Protein AF-A0A7S2IG84-F1 (afdb_monomer_lite)

Secondary structure (DSSP, 8-state):
-------------------------------------------------------------------------------------------------------TTSEEEEEEEEEETTTTEEEEEEEEEETTT-BHHHHHHHHHHH--SHHHHTS-EEEEE-TT--EE-SSBGGGS--TTSEEEEEETT--HHHHHHHHHHHHT-HHHHHHHHTS---

pLDDT: mean 75.03, std 19.72, range [44.47, 98.44]

Radius of gyration: 32.14 Å; chains: 1; bounding box: 74×86×92 Å

Structure (mmCIF, N/CA/C/O backbone):
data_AF-A0A7S2IG84-F1
#
_entry.id   AF-A0A7S2IG84-F1
#
loop_
_atom_site.group_PDB
_atom_site.id
_atom_site.type_symbol
_atom_site.label_atom_id
_atom_site.label_alt_id
_atom_site.label_comp_id
_atom_site.label_asym_id
_atom_site.label_entity_id
_atom_site.label_seq_id
_atom_site.pdbx_PDB_ins_code
_atom_site.Cartn_x
_atom_site.Cartn_y
_atom_site.Cartn_z
_atom_site.occupancy
_atom_site.B_iso_or_equiv
_atom_site.auth_seq_id
_atom_site.auth_comp_id
_atom_site.auth_asym_id
_atom_site.auth_atom_id
_atom_site.pdbx_PDB_model_num
ATOM 1 N N . MET A 1 1 ? 1.162 -12.430 -55.036 1.00 51.41 1 MET A N 1
ATOM 2 C CA . MET A 1 1 ? 2.252 -11.622 -55.638 1.00 51.41 1 MET A CA 1
ATOM 3 C C . MET A 1 1 ? 1.570 -10.509 -56.420 1.00 51.41 1 MET A C 1
ATOM 5 O O . MET A 1 1 ? 0.760 -10.910 -57.248 1.00 51.41 1 MET A O 1
ATOM 9 N N . PRO A 1 2 ? 1.750 -9.188 -56.189 1.00 49.06 2 PRO A N 1
ATOM 10 C CA . PRO A 1 2 ? 2.756 -8.394 -55.447 1.00 49.06 2 PRO A CA 1
ATOM 11 C C . PRO A 1 2 ? 2.086 -7.685 -54.222 1.00 49.06 2 PRO A C 1
ATOM 13 O O . PRO A 1 2 ? 0.968 -8.041 -53.890 1.00 49.06 2 PRO A O 1
ATOM 16 N N . SER A 1 3 ? 2.614 -6.746 -53.428 1.00 49.09 3 SER A N 1
ATOM 17 C CA . SER A 1 3 ? 3.674 -5.757 -53.603 1.00 49.09 3 SER A CA 1
ATOM 18 C C . SER A 1 3 ? 4.158 -5.272 -52.221 1.00 49.09 3 SER A C 1
ATOM 20 O O . SER A 1 3 ? 3.373 -4.783 -51.409 1.00 49.09 3 SER A O 1
ATOM 22 N N . LEU A 1 4 ? 5.458 -5.422 -51.955 1.00 56.03 4 LEU A N 1
ATOM 23 C CA . LEU A 1 4 ? 6.154 -4.923 -50.765 1.00 56.03 4 LEU A CA 1
ATOM 24 C C . LEU A 1 4 ? 6.357 -3.405 -50.886 1.00 56.03 4 LEU A C 1
ATOM 26 O O . LEU A 1 4 ? 7.115 -2.949 -51.741 1.00 56.03 4 LEU A O 1
ATOM 30 N N . ARG A 1 5 ? 5.740 -2.608 -50.005 1.00 60.91 5 ARG A N 1
ATOM 31 C CA . ARG A 1 5 ? 6.069 -1.180 -49.860 1.00 60.91 5 ARG A CA 1
ATOM 32 C C . ARG A 1 5 ? 7.126 -0.988 -48.772 1.00 60.91 5 ARG A C 1
ATOM 34 O O . ARG A 1 5 ? 6.817 -0.952 -47.587 1.00 60.91 5 ARG A O 1
ATOM 41 N N . LYS A 1 6 ? 8.378 -0.818 -49.206 1.00 60.88 6 LYS A N 1
ATOM 42 C CA . LYS A 1 6 ? 9.469 -0.237 -48.411 1.00 60.88 6 LYS A CA 1
ATOM 43 C C . LYS A 1 6 ? 9.174 1.248 -48.174 1.00 60.88 6 LYS A C 1
ATOM 45 O O . LYS A 1 6 ? 9.075 2.001 -49.140 1.00 60.88 6 LYS A O 1
ATOM 50 N N . LYS A 1 7 ? 9.084 1.685 -46.916 1.00 64.69 7 LYS A N 1
ATOM 51 C CA . LYS A 1 7 ? 9.246 3.100 -46.552 1.00 64.69 7 LYS A CA 1
ATOM 52 C C . LYS A 1 7 ? 10.653 3.300 -45.998 1.00 64.69 7 LYS A C 1
ATOM 54 O O . LYS A 1 7 ? 11.044 2.669 -45.024 1.00 64.69 7 LYS A O 1
ATOM 59 N N . LYS A 1 8 ? 11.399 4.152 -46.695 1.00 61.12 8 LYS A N 1
ATOM 60 C CA . LYS A 1 8 ? 12.743 4.637 -46.396 1.00 61.12 8 LYS A CA 1
ATOM 61 C C . LYS A 1 8 ? 12.601 6.147 -46.203 1.00 61.12 8 LYS A C 1
ATOM 63 O O . LYS A 1 8 ? 12.194 6.827 -47.138 1.00 61.12 8 LYS A O 1
ATOM 68 N N . SER A 1 9 ? 12.912 6.655 -45.021 1.00 61.22 9 SER A N 1
ATOM 69 C CA . SER A 1 9 ? 13.117 8.085 -44.749 1.00 61.22 9 SER A CA 1
ATOM 70 C C . SER A 1 9 ? 14.020 8.144 -43.520 1.00 61.22 9 SER A C 1
ATOM 72 O O . SER A 1 9 ? 13.618 7.681 -42.461 1.00 61.22 9 SER A O 1
ATOM 74 N N . LYS A 1 10 ? 15.328 8.303 -43.712 1.00 62.69 10 LYS A N 1
ATOM 75 C CA . LYS A 1 10 ? 16.065 9.541 -44.019 1.00 62.69 10 LYS A CA 1
ATOM 76 C C . LYS A 1 10 ? 16.400 10.267 -42.712 1.00 62.69 10 LYS A C 1
ATOM 78 O O . LYS A 1 10 ? 15.537 10.836 -42.063 1.00 62.69 10 LYS A O 1
ATOM 83 N N . SER A 1 11 ? 17.670 10.100 -42.372 1.00 61.19 11 SER A N 1
ATOM 84 C CA . SER A 1 11 ? 18.495 10.837 -41.429 1.00 61.19 11 SER A CA 1
ATOM 85 C C . SER A 1 11 ? 18.537 12.324 -41.758 1.00 61.19 11 SER A C 1
ATOM 87 O O . SER A 1 11 ? 18.692 12.653 -42.935 1.00 61.19 11 SER A O 1
ATOM 89 N N . ASP A 1 12 ? 18.540 13.155 -40.721 1.00 61.38 12 ASP A N 1
ATOM 90 C CA . ASP A 1 12 ? 19.242 14.431 -40.726 1.00 61.38 12 ASP A CA 1
ATOM 91 C C . ASP A 1 12 ? 20.046 14.540 -39.422 1.00 61.38 12 ASP A C 1
ATOM 93 O O . ASP A 1 12 ? 19.571 14.201 -38.334 1.00 61.38 12 ASP A O 1
ATOM 97 N N . ASP A 1 13 ? 21.307 14.885 -39.643 1.00 61.09 13 ASP A N 1
ATOM 98 C CA . ASP A 1 13 ? 22.423 15.097 -38.730 1.00 61.09 13 ASP A CA 1
ATOM 99 C C . ASP A 1 13 ? 22.409 16.560 -38.226 1.00 61.09 13 ASP A C 1
ATOM 101 O O . ASP A 1 13 ? 21.508 17.317 -38.590 1.00 61.09 13 ASP A O 1
ATOM 105 N N . ASP A 1 14 ? 23.442 16.954 -37.468 1.00 51.19 14 ASP A N 1
ATOM 106 C CA . ASP A 1 14 ? 23.767 18.324 -37.006 1.00 51.19 14 ASP A CA 1
ATOM 107 C C . ASP A 1 14 ? 22.947 18.877 -35.805 1.00 51.19 14 ASP A C 1
ATOM 109 O O . ASP A 1 14 ? 21.732 18.763 -35.736 1.00 51.19 14 ASP A O 1
ATOM 113 N N . SER A 1 15 ? 23.484 19.593 -34.808 1.00 57.31 15 SER A N 1
ATOM 114 C CA . SER A 1 15 ? 24.832 20.103 -34.516 1.00 57.31 15 SER A CA 1
ATOM 115 C C . SER A 1 15 ? 24.837 20.817 -33.135 1.00 57.31 15 SER A C 1
ATOM 117 O O . SER A 1 15 ? 23.884 21.488 -32.757 1.00 57.31 15 SER A O 1
ATOM 119 N N . VAL A 1 16 ? 25.924 20.617 -32.375 1.00 53.38 16 VAL A N 1
ATOM 120 C CA . VAL A 1 16 ? 26.717 21.555 -31.534 1.00 53.38 16 VAL A CA 1
ATOM 121 C C . VAL A 1 16 ? 26.061 22.776 -30.826 1.00 53.38 16 VAL A C 1
ATOM 123 O O . VAL A 1 16 ? 25.604 23.697 -31.489 1.00 53.38 16 VAL A O 1
ATOM 126 N N . ALA A 1 17 ? 26.205 22.866 -29.485 1.00 53.56 17 ALA A N 1
ATOM 127 C CA . ALA A 1 17 ? 26.585 24.069 -28.684 1.00 53.56 17 ALA A CA 1
ATOM 128 C C . ALA A 1 17 ? 26.451 23.765 -27.165 1.00 53.56 17 ALA A C 1
ATOM 130 O O . ALA A 1 17 ? 25.364 23.504 -26.667 1.00 53.56 17 ALA A O 1
ATOM 131 N N . SER A 1 18 ? 27.528 23.552 -26.403 1.00 48.47 18 SER A N 1
ATOM 132 C CA . SER A 1 18 ? 28.316 24.546 -25.645 1.00 48.47 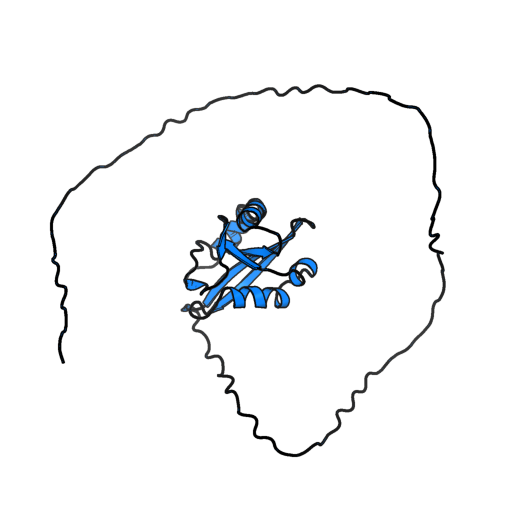18 SER A CA 1
ATOM 133 C C . SER A 1 18 ? 27.541 25.476 -24.683 1.00 48.47 18 SER A C 1
ATOM 135 O O . SER A 1 18 ? 26.863 26.405 -25.108 1.00 48.47 18 SER A O 1
ATOM 137 N N . SER A 1 19 ? 27.839 25.306 -23.384 1.00 48.28 19 SER A N 1
ATOM 138 C CA . SER A 1 19 ? 27.944 26.329 -22.318 1.00 48.28 19 SER A CA 1
ATOM 139 C C . SER A 1 19 ? 26.718 27.165 -21.907 1.00 48.28 19 SER A C 1
ATOM 141 O O . SER A 1 19 ? 26.284 28.056 -22.623 1.00 48.28 19 SER A O 1
ATOM 143 N N . SER A 1 20 ? 26.318 27.059 -20.633 1.00 50.47 20 SER A N 1
ATOM 144 C CA . SER A 1 20 ? 26.453 28.186 -19.687 1.00 50.47 20 SER A CA 1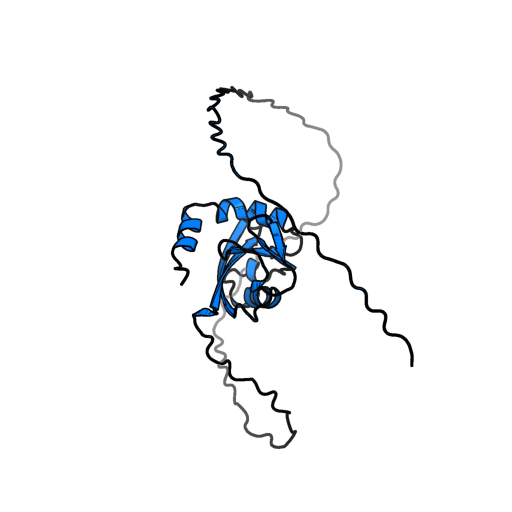
ATOM 145 C C . SER A 1 20 ? 26.055 27.808 -18.256 1.00 50.47 20 SER A C 1
ATOM 147 O O . SER A 1 20 ? 25.024 27.204 -17.976 1.00 50.47 20 SER A O 1
ATOM 149 N N . SER A 1 21 ? 26.938 28.183 -17.338 1.00 52.06 21 SER A N 1
ATOM 150 C CA . SER A 1 21 ? 26.788 28.154 -15.894 1.00 52.06 21 SER A CA 1
ATOM 151 C C . SER A 1 21 ? 25.815 29.246 -15.438 1.00 52.06 21 SER A C 1
ATOM 153 O O . SER A 1 21 ? 26.048 30.435 -15.633 1.00 52.06 21 SER A O 1
ATOM 155 N N . GLY A 1 22 ? 24.724 28.846 -14.787 1.00 44.47 22 GLY A N 1
ATOM 156 C CA . GLY A 1 22 ? 23.740 29.758 -14.204 1.00 44.47 22 GLY A CA 1
ATOM 157 C C . GLY A 1 22 ? 23.733 29.695 -12.679 1.00 44.47 22 GLY A C 1
ATOM 158 O O . GLY A 1 22 ? 22.902 29.011 -12.087 1.00 44.47 22 GLY A O 1
ATOM 159 N N . MET A 1 23 ? 24.637 30.429 -12.024 1.00 53.09 23 MET A N 1
ATOM 160 C CA . MET A 1 23 ? 24.571 30.704 -10.583 1.00 53.09 23 MET A CA 1
ATOM 161 C C . MET A 1 23 ? 23.348 31.578 -10.271 1.00 53.09 23 MET A C 1
ATOM 163 O O . MET A 1 23 ? 23.425 32.804 -10.325 1.00 53.09 23 MET A O 1
ATOM 167 N N . SER A 1 24 ? 22.231 30.973 -9.872 1.00 55.03 24 SER A N 1
ATOM 168 C CA . SER A 1 24 ? 21.084 31.719 -9.341 1.00 55.03 24 SER A CA 1
ATOM 169 C C . SER A 1 24 ? 21.121 31.749 -7.814 1.00 55.03 24 SER A C 1
ATOM 171 O O . SER A 1 24 ? 20.600 30.878 -7.122 1.00 55.03 24 SER A O 1
ATOM 173 N N . ARG A 1 25 ? 21.758 32.796 -7.275 1.00 55.69 25 ARG A N 1
ATOM 174 C CA . ARG A 1 25 ? 21.659 33.200 -5.865 1.00 55.69 25 ARG A CA 1
ATOM 175 C C . ARG A 1 25 ? 20.249 33.738 -5.586 1.00 55.69 25 ARG A C 1
ATOM 177 O O . ARG A 1 25 ? 20.014 34.940 -5.699 1.00 55.69 25 ARG A O 1
ATOM 184 N N . SER A 1 26 ? 19.321 32.874 -5.178 1.00 55.25 26 SER A N 1
ATOM 185 C CA . SER A 1 26 ? 18.021 33.322 -4.663 1.00 55.25 26 SER A CA 1
ATOM 186 C C . SER A 1 26 ? 18.157 33.859 -3.239 1.00 55.25 26 SER A C 1
ATOM 188 O O . SER A 1 26 ? 18.473 33.150 -2.283 1.00 55.25 26 SER A O 1
ATOM 190 N N . LYS A 1 27 ? 17.947 35.171 -3.124 1.00 63.88 27 LYS A N 1
ATOM 191 C CA . LYS A 1 27 ? 17.984 35.953 -1.890 1.00 63.88 27 LYS A CA 1
ATOM 192 C C . LYS A 1 27 ? 16.891 35.481 -0.924 1.00 63.88 27 LYS A C 1
ATOM 194 O O . LYS A 1 27 ? 15.708 35.494 -1.250 1.00 63.88 27 LYS A O 1
ATOM 199 N N . ARG A 1 28 ? 17.301 35.154 0.307 1.00 53.28 28 ARG A N 1
ATOM 200 C CA . ARG A 1 28 ? 16.444 35.061 1.500 1.00 53.28 28 ARG A CA 1
ATOM 201 C C . ARG A 1 28 ? 15.553 36.306 1.608 1.00 53.28 28 ARG A C 1
ATOM 203 O O . ARG A 1 28 ? 16.040 37.370 1.983 1.00 53.28 28 ARG A O 1
ATOM 210 N N . MET A 1 29 ? 14.249 36.160 1.387 1.00 59.00 29 MET A N 1
ATOM 211 C CA . MET A 1 29 ? 13.263 37.097 1.923 1.00 59.00 29 MET A CA 1
ATOM 212 C C . MET A 1 29 ? 12.799 36.604 3.293 1.00 59.00 29 MET A C 1
ATOM 214 O O . MET A 1 29 ? 11.978 35.699 3.411 1.00 59.00 29 MET A O 1
ATOM 218 N N . LYS A 1 30 ? 13.334 37.227 4.346 1.00 58.31 30 LYS A N 1
ATOM 219 C CA . LYS A 1 30 ? 12.743 37.196 5.685 1.00 58.31 30 LYS A CA 1
ATOM 220 C C . LYS A 1 30 ? 11.482 38.062 5.647 1.00 58.31 30 LYS A C 1
ATOM 222 O O . LYS A 1 30 ? 11.585 39.282 5.731 1.00 58.31 30 LYS A O 1
ATOM 227 N N . LYS A 1 31 ? 10.302 37.458 5.509 1.00 60.78 31 LYS A N 1
ATOM 228 C CA . LYS A 1 31 ? 9.034 38.143 5.791 1.00 60.78 31 LY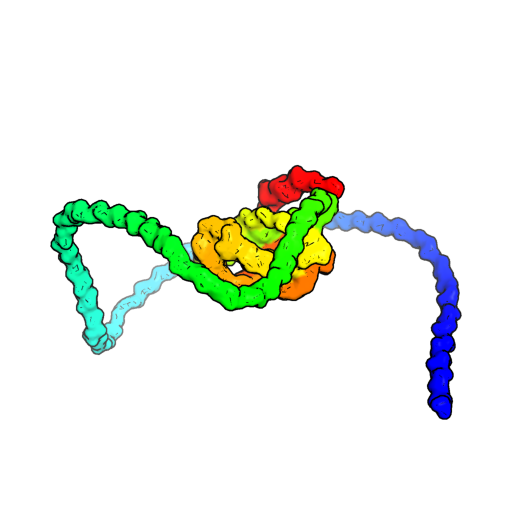S A CA 1
ATOM 229 C C . LYS A 1 31 ? 8.530 37.692 7.153 1.00 60.78 31 LYS A C 1
ATOM 231 O O . LYS A 1 31 ? 8.012 36.596 7.325 1.00 60.78 31 LYS A O 1
ATOM 236 N N . SER A 1 32 ? 8.739 38.567 8.128 1.00 56.12 32 SER A N 1
ATOM 237 C CA . SER A 1 32 ? 8.045 38.569 9.403 1.00 56.12 32 SER A CA 1
ATOM 238 C C . SER A 1 32 ? 6.551 38.782 9.168 1.00 56.12 32 SER A C 1
ATOM 240 O O . SER A 1 32 ? 6.153 39.831 8.668 1.00 56.12 32 SER A O 1
ATOM 242 N N . LEU A 1 33 ? 5.724 37.835 9.591 1.00 57.22 33 LEU A N 1
ATOM 243 C CA . LEU A 1 33 ? 4.307 38.070 9.847 1.00 57.22 33 LEU A CA 1
ATOM 244 C C . LEU A 1 33 ? 4.000 37.556 11.251 1.00 57.22 33 LEU A C 1
ATOM 246 O O . LEU A 1 33 ? 3.497 36.458 11.466 1.00 57.22 33 LEU A O 1
ATOM 250 N N . LYS A 1 34 ? 4.350 38.404 12.225 1.00 54.12 34 LYS A N 1
ATOM 251 C CA . LYS A 1 34 ? 3.701 38.453 13.537 1.00 54.12 34 LYS A CA 1
ATOM 252 C C . LYS A 1 34 ? 2.238 38.834 13.294 1.00 54.12 34 LYS A C 1
ATOM 254 O O . LYS A 1 34 ? 1.884 40.007 13.292 1.00 54.12 34 LYS A O 1
ATOM 259 N N . GLY A 1 35 ? 1.411 37.832 13.019 1.00 50.66 35 GLY A N 1
ATOM 260 C CA . GLY A 1 35 ? -0.034 37.957 12.891 1.00 50.66 35 GLY A CA 1
ATOM 261 C C . GLY A 1 35 ? -0.707 37.518 14.180 1.00 50.66 35 GLY A C 1
ATOM 262 O O . GLY A 1 35 ? -0.974 36.338 14.378 1.00 50.66 35 GLY A O 1
ATOM 263 N N . PHE A 1 36 ? -0.970 38.484 15.055 1.00 54.56 36 PHE A N 1
ATOM 264 C CA . PHE A 1 36 ? -1.915 38.374 16.160 1.00 54.56 36 PHE A CA 1
ATOM 265 C C . PHE A 1 36 ? -3.280 37.876 15.644 1.00 54.56 36 PHE A C 1
ATOM 267 O O . PHE A 1 36 ? -4.004 38.639 15.009 1.00 54.56 36 PHE A O 1
ATOM 274 N N . ILE A 1 37 ? -3.690 36.647 15.972 1.00 57.75 37 ILE A N 1
ATOM 275 C CA . ILE A 1 37 ? -5.110 36.256 15.934 1.00 57.75 37 ILE A CA 1
ATOM 276 C C . ILE A 1 37 ? -5.588 36.090 17.372 1.00 57.75 37 ILE A C 1
ATOM 278 O O . ILE A 1 37 ? -5.651 35.013 17.953 1.00 57.75 37 ILE A O 1
ATOM 282 N N . LYS A 1 38 ? -5.928 37.244 17.941 1.00 56.00 38 LYS A N 1
ATOM 283 C CA . LYS A 1 38 ? -6.763 37.398 19.124 1.00 56.00 38 LYS A CA 1
ATOM 284 C C . LYS A 1 38 ? -8.210 37.183 18.676 1.00 56.00 38 LYS A C 1
ATOM 286 O O . LYS A 1 38 ? -8.837 38.124 18.195 1.00 56.00 38 LYS A O 1
ATOM 291 N N . ARG A 1 39 ? -8.754 35.968 18.803 1.00 53.06 39 ARG A N 1
ATOM 292 C CA . ARG A 1 39 ? -10.211 35.766 18.731 1.00 53.06 39 ARG A CA 1
ATOM 293 C C . ARG A 1 39 ? -10.777 35.524 20.118 1.00 53.06 39 ARG A C 1
ATOM 295 O O . ARG A 1 39 ? -10.337 34.660 20.867 1.00 53.06 39 ARG A O 1
ATOM 302 N N . LYS A 1 40 ? -11.694 36.431 20.440 1.00 59.28 40 LYS A N 1
ATOM 303 C CA . LYS A 1 40 ? -12.352 36.632 21.717 1.00 59.28 40 LYS A CA 1
ATOM 304 C C . LYS A 1 40 ? -13.276 35.467 22.055 1.00 59.28 40 LYS A C 1
ATOM 306 O O . LYS A 1 40 ? -13.933 34.881 21.204 1.00 59.28 40 LYS A O 1
ATOM 311 N N . SER A 1 41 ? -13.318 35.238 23.351 1.00 50.66 41 SER A N 1
ATOM 312 C CA . SER A 1 41 ? -14.273 34.479 24.132 1.00 50.66 41 SER A CA 1
ATOM 313 C C . SER A 1 41 ? -15.744 34.868 23.906 1.00 50.66 41 SER A C 1
ATOM 315 O O . SER A 1 41 ? -16.065 36.020 23.627 1.00 50.66 41 SER A O 1
ATOM 317 N N . LYS A 1 42 ? -16.606 33.880 24.192 1.00 52.03 42 LYS A N 1
ATOM 318 C CA . LYS A 1 42 ? -17.977 33.972 24.729 1.00 52.03 42 LYS A CA 1
ATOM 319 C C . LYS A 1 42 ? -19.038 34.689 23.879 1.00 52.03 42 LYS A C 1
ATOM 321 O O . LYS A 1 42 ? -19.184 35.904 23.936 1.00 52.03 42 LYS A O 1
ATOM 326 N N . LYS A 1 43 ? -19.949 33.893 23.308 1.00 55.69 43 LYS A N 1
ATOM 327 C CA . LYS A 1 43 ? -21.371 34.258 23.272 1.00 55.69 43 LYS A CA 1
ATOM 328 C C . LYS A 1 43 ? -22.216 33.075 23.742 1.00 55.69 43 LYS A C 1
ATOM 330 O O . LYS A 1 43 ? -22.390 32.092 23.038 1.00 55.69 43 LYS A O 1
ATOM 335 N N . LYS A 1 44 ? -22.653 33.198 24.995 1.00 53.94 44 LYS A N 1
ATOM 336 C CA . LYS A 1 44 ? -23.734 32.448 25.631 1.00 53.94 44 LYS A CA 1
ATOM 337 C C . LYS A 1 44 ? -25.026 32.912 24.948 1.00 53.94 44 LYS A C 1
ATOM 339 O O . LYS A 1 44 ? -25.263 34.118 24.905 1.00 53.94 44 LYS A O 1
ATOM 344 N N . SER A 1 45 ? -25.822 32.004 24.406 1.00 53.59 45 SER A N 1
ATOM 345 C CA . SER A 1 45 ? -27.215 32.291 24.061 1.00 53.59 45 SER A CA 1
ATOM 346 C C . SER A 1 45 ? -28.073 31.178 24.633 1.00 53.59 45 SER A C 1
ATOM 348 O O . SER A 1 45 ? -28.164 30.093 24.066 1.00 53.59 45 SER A O 1
ATOM 350 N N . ASP A 1 46 ? -28.637 31.477 25.799 1.00 56.81 46 ASP A N 1
ATOM 351 C CA . ASP A 1 46 ? -29.858 30.873 26.308 1.00 56.81 46 ASP A CA 1
ATOM 352 C C . ASP A 1 46 ? -30.949 30.977 25.239 1.00 56.81 46 ASP A C 1
ATOM 354 O O . ASP A 1 46 ? -31.373 32.079 24.893 1.00 56.81 46 ASP A O 1
ATOM 358 N N . VAL A 1 47 ? -31.390 29.832 24.714 1.00 52.69 47 VAL A N 1
ATOM 359 C CA . VAL A 1 47 ? -32.676 29.699 24.022 1.00 52.69 47 VAL A CA 1
ATOM 360 C C . VAL A 1 47 ? -33.302 28.365 24.432 1.00 52.69 47 VAL A C 1
ATOM 362 O O . VAL A 1 47 ? -32.959 27.294 23.939 1.00 52.69 47 VAL A O 1
ATOM 365 N N . ARG A 1 48 ? -34.239 28.462 25.367 1.00 56.91 48 ARG A N 1
ATOM 366 C CA . ARG A 1 48 ? -35.397 27.585 25.598 1.00 56.91 48 ARG A CA 1
ATOM 367 C C . ARG A 1 48 ? -36.568 28.536 25.918 1.00 56.91 48 ARG A C 1
ATOM 369 O O . ARG A 1 48 ? -36.270 29.638 26.385 1.00 56.91 48 ARG A O 1
ATOM 376 N N . PRO A 1 49 ? -37.858 28.162 25.781 1.00 62.12 49 PRO A N 1
ATOM 377 C CA . PRO A 1 49 ? -38.437 26.878 25.348 1.00 62.12 49 PRO A CA 1
ATOM 378 C C . PRO A 1 49 ? -39.623 27.017 24.349 1.00 62.12 49 PRO A C 1
ATOM 380 O O . PRO A 1 49 ? -40.180 28.096 24.177 1.00 62.12 49 PRO A O 1
ATOM 383 N N . SER A 1 50 ? -40.076 25.913 23.741 1.00 50.75 50 SER A N 1
ATOM 384 C CA . SER A 1 50 ? -41.517 25.577 23.619 1.00 50.75 50 SER A CA 1
ATOM 385 C C . SER A 1 50 ? -41.746 24.202 22.966 1.00 50.75 50 SER A C 1
ATOM 387 O O . SER A 1 50 ? -41.428 23.969 21.809 1.00 50.75 50 SER A O 1
ATOM 389 N N . VAL A 1 51 ? -42.246 23.292 23.806 1.00 52.72 51 VAL A N 1
ATOM 390 C CA . VAL A 1 51 ? -43.239 22.221 23.586 1.00 52.72 51 VAL A CA 1
ATOM 391 C C . VAL A 1 51 ? -43.773 21.959 22.163 1.00 52.72 51 VAL A C 1
ATOM 393 O O . VAL A 1 51 ? -44.385 22.839 21.573 1.00 52.72 51 VAL A O 1
ATOM 396 N N . ALA A 1 52 ? -43.697 20.700 21.699 1.00 47.94 52 ALA A N 1
ATOM 397 C CA . ALA A 1 52 ? -44.862 19.799 21.592 1.00 47.94 52 ALA A CA 1
ATOM 398 C C . ALA A 1 52 ? -44.516 18.416 20.973 1.00 47.94 52 ALA A C 1
ATOM 400 O O . ALA A 1 52 ? -43.881 18.334 19.926 1.00 47.94 52 ALA A O 1
ATOM 401 N N . SER A 1 53 ? -45.061 17.365 21.608 1.00 53.59 53 SER A N 1
ATOM 402 C CA . SER A 1 53 ? -45.509 16.057 21.061 1.00 53.59 53 SER A CA 1
ATOM 403 C C . SER A 1 53 ? -44.507 14.973 20.593 1.00 53.59 53 SER A C 1
ATOM 405 O O . SER A 1 53 ? -44.120 14.901 19.433 1.00 53.59 53 SER A O 1
ATOM 407 N N . VAL A 1 54 ? -44.170 14.094 21.551 1.00 56.91 54 VAL A N 1
ATOM 408 C CA . VAL A 1 54 ? -44.310 12.604 21.608 1.00 56.91 54 VAL A CA 1
ATOM 409 C C . VAL A 1 54 ? -44.923 11.918 20.360 1.00 56.91 54 VAL A C 1
ATOM 411 O O . VAL A 1 54 ? -45.951 12.390 19.874 1.00 56.91 54 VAL A O 1
ATOM 414 N N . PRO A 1 55 ? -44.301 10.841 19.823 1.00 58.69 55 PRO A N 1
ATOM 415 C CA . PRO A 1 55 ? -44.602 9.435 20.198 1.00 58.69 55 PRO A CA 1
ATOM 416 C C . PRO A 1 55 ? -43.319 8.662 20.590 1.00 58.69 55 PRO A C 1
ATOM 418 O O . PRO A 1 55 ? -42.302 8.777 19.917 1.00 58.69 55 PRO A O 1
ATOM 421 N N . GLU A 1 56 ? -43.179 8.083 21.786 1.00 54.69 56 GLU A N 1
ATOM 422 C CA . GLU A 1 56 ? -43.715 6.799 22.296 1.00 54.69 56 GLU A CA 1
ATOM 423 C C . GLU A 1 56 ? -43.414 5.565 21.416 1.00 54.69 56 GLU A C 1
ATOM 425 O O . GLU A 1 56 ? -43.898 5.456 20.294 1.00 54.69 56 GLU A O 1
ATOM 430 N N . GLY A 1 57 ? -42.629 4.630 21.977 1.00 45.47 57 GLY A N 1
ATOM 431 C CA . GLY A 1 57 ? -42.232 3.334 21.400 1.00 45.47 57 GLY A CA 1
ATOM 432 C C . GLY A 1 57 ? -40.766 3.335 20.941 1.00 45.47 57 GLY A C 1
ATOM 433 O O . GLY A 1 57 ? -40.403 4.056 20.028 1.00 45.47 57 GLY A O 1
ATOM 434 N N . THR A 1 58 ? -39.819 2.571 21.484 1.00 50.06 58 THR A N 1
ATOM 435 C CA . THR A 1 58 ? -39.911 1.275 22.162 1.00 50.06 58 THR A CA 1
ATOM 436 C C . THR A 1 58 ? -38.623 1.125 22.975 1.00 50.06 58 THR A C 1
ATOM 438 O O . THR A 1 58 ? -37.531 1.149 22.410 1.00 50.06 58 THR A O 1
ATOM 441 N N . SER A 1 59 ? -38.740 1.042 24.298 1.00 46.88 59 SER A N 1
ATOM 442 C CA . SER A 1 59 ? -37.616 0.767 25.192 1.00 46.88 59 SER A CA 1
ATOM 443 C C . SER A 1 59 ? -37.435 -0.746 25.233 1.00 46.88 59 SER A C 1
ATOM 445 O O . SER A 1 59 ? -38.296 -1.445 25.759 1.00 46.88 59 SER A O 1
ATOM 447 N N . LEU A 1 60 ? -36.370 -1.261 24.620 1.00 55.19 60 LEU A N 1
ATOM 448 C CA . LEU A 1 60 ? -35.939 -2.636 24.854 1.00 55.19 60 LEU A CA 1
ATOM 449 C C . LEU A 1 60 ? -35.092 -2.628 26.124 1.00 55.19 60 LEU A C 1
ATOM 451 O O . LEU A 1 60 ? -33.916 -2.272 26.103 1.00 55.19 60 LEU A O 1
ATOM 455 N N . GLU A 1 61 ? -35.742 -2.971 27.231 1.00 61.97 61 GLU A N 1
ATOM 456 C CA . GLU A 1 61 ? -35.079 -3.461 28.431 1.00 61.97 61 GLU A CA 1
ATOM 457 C C . GLU A 1 61 ? -34.342 -4.747 28.046 1.00 61.97 61 GLU A C 1
ATOM 459 O O . GLU A 1 61 ? -34.954 -5.736 27.640 1.00 61.97 61 GLU A O 1
ATOM 464 N N . ILE A 1 62 ? -33.012 -4.705 28.080 1.00 58.97 62 ILE A N 1
ATOM 465 C CA . ILE A 1 62 ? -32.197 -5.912 28.003 1.00 58.97 62 ILE A CA 1
ATOM 466 C C . ILE A 1 62 ? -31.935 -6.307 29.448 1.00 58.97 62 ILE A C 1
ATOM 468 O O . ILE A 1 62 ? -31.119 -5.695 30.131 1.00 58.97 62 ILE A O 1
ATOM 472 N N . ASP A 1 63 ? -32.715 -7.293 29.883 1.00 59.19 63 ASP A N 1
ATOM 473 C CA . ASP A 1 63 ? -32.579 -8.051 31.119 1.00 59.19 63 ASP A CA 1
ATOM 474 C C . ASP A 1 63 ? -31.116 -8.453 31.375 1.00 59.19 63 ASP A C 1
ATOM 476 O O . ASP A 1 63 ? -30.531 -9.275 30.661 1.00 59.19 63 ASP A O 1
ATOM 480 N N . ASP A 1 64 ? -30.560 -7.910 32.456 1.00 61.16 64 ASP A N 1
ATOM 481 C CA . ASP A 1 64 ? -29.422 -8.465 33.179 1.00 61.16 64 ASP A CA 1
ATOM 482 C C . ASP A 1 64 ? -29.828 -9.832 33.751 1.00 61.16 64 ASP A C 1
ATOM 484 O O . ASP A 1 64 ? -30.436 -9.942 34.818 1.00 61.16 64 ASP A O 1
ATOM 488 N N . LYS A 1 65 ? -29.507 -10.903 33.018 1.00 64.88 65 LYS A N 1
ATOM 489 C CA . LYS A 1 65 ? -29.644 -12.276 33.507 1.00 64.88 65 LYS A CA 1
ATOM 490 C C . LYS A 1 65 ? -28.286 -12.831 33.911 1.00 64.88 65 LYS A C 1
ATOM 492 O O . LYS A 1 65 ? -27.642 -13.578 33.177 1.00 64.88 65 LYS A O 1
ATOM 497 N N . GLU A 1 66 ? -27.904 -12.503 35.139 1.00 65.81 66 GLU A N 1
ATOM 498 C CA . GLU A 1 66 ? -26.989 -13.305 35.946 1.00 65.81 66 GLU A CA 1
ATOM 499 C C . GLU A 1 66 ? -27.508 -14.750 36.056 1.00 65.81 66 GLU A C 1
ATOM 501 O O . GLU A 1 66 ? -28.621 -14.990 36.536 1.00 65.81 66 GLU A O 1
ATOM 506 N N . LYS A 1 67 ? -26.680 -15.703 35.610 1.00 52.94 67 LYS A N 1
ATOM 507 C CA . LYS A 1 67 ? -26.435 -17.052 36.164 1.00 52.94 67 LYS A CA 1
ATOM 508 C C . LYS A 1 67 ? -25.867 -17.944 35.060 1.00 52.94 67 LYS A C 1
ATOM 510 O O . LYS A 1 67 ? -26.564 -18.222 34.088 1.00 52.94 67 LYS A O 1
ATOM 515 N N . LYS A 1 68 ? -24.697 -18.541 35.289 1.00 53.72 68 LYS A N 1
ATOM 516 C CA . LYS A 1 68 ? -24.586 -19.860 35.939 1.00 53.72 68 LYS A CA 1
ATOM 517 C C . LYS A 1 68 ? -23.165 -20.395 35.739 1.00 53.72 68 LYS A C 1
ATOM 519 O O . LYS A 1 68 ? -22.766 -20.682 34.616 1.00 53.72 68 LYS A O 1
ATOM 524 N N . ASP A 1 69 ? -22.446 -20.570 36.840 1.00 62.91 69 ASP A N 1
ATOM 525 C CA . ASP A 1 69 ? -21.290 -21.455 36.906 1.00 62.91 69 ASP A CA 1
ATOM 526 C C . ASP A 1 69 ? -21.714 -22.887 36.531 1.00 62.91 69 ASP A C 1
ATOM 528 O O . ASP A 1 69 ? -22.683 -23.430 37.071 1.00 62.91 69 ASP A O 1
ATOM 532 N N . GLY A 1 70 ? -20.995 -23.486 35.586 1.00 48.38 70 GLY A N 1
ATOM 533 C CA . GLY A 1 70 ? -21.073 -24.895 35.198 1.00 48.38 70 GLY A CA 1
ATOM 534 C C . GLY A 1 70 ? -19.810 -25.205 34.399 1.00 48.38 70 GLY A C 1
ATOM 535 O O . GLY A 1 70 ? -19.654 -24.696 33.297 1.00 48.38 70 GLY A O 1
ATOM 536 N N . ALA A 1 71 ? -18.772 -25.726 35.050 1.00 51.25 71 ALA A N 1
ATOM 537 C CA . ALA A 1 71 ? -18.534 -27.160 35.233 1.00 51.25 71 ALA A CA 1
ATOM 538 C C . ALA A 1 71 ? -18.224 -27.854 33.897 1.00 51.25 71 ALA A C 1
ATOM 540 O O . ALA A 1 71 ? -19.119 -28.089 33.093 1.00 51.25 71 ALA A O 1
ATOM 541 N N . ASP A 1 72 ? -16.925 -28.111 33.721 1.00 58.78 72 ASP A N 1
ATOM 542 C CA . ASP A 1 72 ? -16.312 -29.289 33.104 1.00 58.78 72 ASP A CA 1
ATOM 543 C C . ASP A 1 72 ? -17.010 -29.892 31.877 1.00 58.78 72 ASP A C 1
ATOM 545 O O . ASP A 1 72 ? -17.961 -30.658 32.010 1.00 58.78 72 ASP A O 1
ATOM 549 N N . ASP A 1 73 ? -16.437 -29.673 30.690 1.00 48.97 73 ASP A N 1
ATOM 550 C CA . ASP A 1 73 ? -16.493 -30.704 29.652 1.00 48.97 73 ASP A CA 1
ATOM 551 C C . ASP A 1 73 ? -15.205 -30.714 28.820 1.00 48.97 73 ASP A C 1
ATOM 553 O O . ASP A 1 73 ? -14.945 -29.861 27.966 1.00 48.97 73 ASP A O 1
ATOM 557 N N . ALA A 1 74 ? -14.352 -31.679 29.152 1.00 58.50 74 ALA A N 1
ATOM 558 C CA . ALA A 1 74 ? -13.165 -32.041 28.406 1.00 58.50 74 ALA A CA 1
ATOM 559 C C . ALA A 1 74 ? -13.601 -32.829 27.167 1.00 58.50 74 ALA A C 1
ATOM 561 O O . ALA A 1 74 ? -13.896 -34.018 27.251 1.00 58.50 74 ALA A O 1
ATOM 562 N N . THR A 1 75 ? -13.619 -32.181 26.005 1.00 58.44 75 THR A N 1
ATOM 563 C CA . THR A 1 75 ? -13.770 -32.888 24.730 1.00 58.44 75 THR A CA 1
ATOM 564 C C . THR A 1 75 ? -12.391 -33.192 24.150 1.00 58.44 75 THR A C 1
ATOM 566 O O . THR A 1 75 ? -11.753 -32.373 23.489 1.00 58.44 75 THR A O 1
ATOM 569 N N . GLU A 1 76 ? -11.914 -34.403 24.446 1.00 56.50 76 GLU A N 1
ATOM 570 C CA . GLU A 1 76 ? -10.873 -35.092 23.684 1.00 56.50 76 GLU A CA 1
ATOM 571 C C . GLU A 1 76 ? -11.324 -35.229 22.223 1.00 56.50 76 GLU A C 1
ATOM 573 O O . GLU A 1 76 ? -12.232 -35.994 21.904 1.00 56.50 76 GLU A O 1
ATOM 578 N N . TYR A 1 77 ? -10.663 -34.520 21.310 1.00 53.59 77 TYR A N 1
ATOM 579 C CA . TYR A 1 77 ? -10.760 -34.812 19.881 1.00 53.59 77 TYR A CA 1
ATOM 580 C C . TYR A 1 77 ? -9.775 -35.929 19.528 1.00 53.59 77 TYR A C 1
ATOM 582 O O . TYR A 1 77 ? -8.679 -35.693 19.020 1.00 53.59 77 TYR A O 1
ATOM 590 N N . GLY A 1 78 ? -10.183 -37.166 19.810 1.00 56.75 78 GLY A N 1
ATOM 591 C CA . GLY A 1 78 ? -9.611 -38.359 19.197 1.00 56.75 78 GLY A CA 1
ATOM 592 C C . GLY A 1 78 ? -10.077 -38.458 17.746 1.00 56.75 78 GLY A C 1
ATOM 593 O O . GLY A 1 78 ? -11.130 -39.020 17.467 1.00 56.75 78 GLY A O 1
ATOM 594 N N . VAL A 1 79 ? -9.313 -37.882 16.817 1.00 58.41 79 VAL A N 1
ATOM 595 C CA . VAL A 1 79 ? -9.534 -38.093 15.381 1.00 58.41 79 VAL A CA 1
ATOM 596 C C . VAL A 1 79 ? -8.844 -39.396 14.986 1.00 58.41 79 VAL A C 1
ATOM 598 O O . VAL A 1 79 ? -7.637 -39.433 14.743 1.00 58.41 79 VAL A O 1
ATOM 601 N N . GLU A 1 80 ? -9.621 -40.475 14.944 1.00 57.91 80 GLU A N 1
ATOM 602 C CA . GLU A 1 80 ? -9.243 -41.713 14.270 1.00 57.91 80 GLU A CA 1
ATOM 603 C C . GLU A 1 80 ? -9.153 -41.439 12.762 1.00 57.91 80 GLU A C 1
ATOM 605 O O . GLU A 1 80 ? -10.146 -41.153 12.094 1.00 57.91 80 GLU A O 1
ATOM 610 N N . ILE A 1 81 ? -7.934 -41.471 12.218 1.00 57.09 81 ILE A N 1
ATOM 611 C CA . ILE A 1 81 ? -7.709 -41.397 10.773 1.00 57.09 81 ILE A CA 1
ATOM 612 C C . ILE A 1 81 ? -7.875 -42.808 10.222 1.00 57.09 81 ILE A C 1
ATOM 614 O O . ILE A 1 81 ? -6.956 -43.632 10.271 1.00 57.09 81 ILE A O 1
ATOM 618 N N . ASP A 1 82 ? -9.073 -43.063 9.702 1.00 56.19 82 ASP A N 1
ATOM 619 C CA . ASP A 1 82 ? -9.400 -44.274 8.972 1.00 56.19 82 ASP A CA 1
ATOM 620 C C . ASP A 1 82 ? -8.463 -44.453 7.774 1.00 56.19 82 ASP A C 1
ATOM 622 O O . ASP A 1 82 ? -8.374 -43.649 6.840 1.00 56.19 82 ASP A O 1
ATOM 626 N N . LYS A 1 83 ? -7.745 -45.571 7.826 1.00 61.56 83 LYS A N 1
ATOM 627 C CA . LYS A 1 83 ? -7.022 -46.145 6.704 1.00 61.56 83 LYS A CA 1
ATOM 628 C C . LYS A 1 83 ? -8.027 -46.690 5.695 1.00 61.56 83 LYS A C 1
ATOM 630 O O . LYS A 1 83 ? -8.905 -47.465 6.051 1.00 61.56 83 LYS A O 1
ATOM 635 N N . SER A 1 84 ? -7.685 -46.482 4.423 1.00 55.94 84 SER A N 1
ATOM 636 C CA . SER A 1 84 ? -8.027 -47.344 3.284 1.00 55.94 84 SER A CA 1
ATOM 637 C C . SER A 1 84 ? -9.243 -46.921 2.455 1.00 55.94 84 SER A C 1
ATOM 639 O O . SER A 1 84 ? -10.344 -47.431 2.627 1.00 55.94 84 SER A O 1
ATOM 641 N N . VAL A 1 85 ? -8.983 -46.131 1.406 1.00 55.66 85 VAL A N 1
ATOM 642 C CA . VAL A 1 85 ? -9.666 -46.321 0.119 1.00 55.66 85 VAL A CA 1
ATOM 643 C C . VAL A 1 85 ? -8.621 -46.334 -0.993 1.00 55.66 85 VAL A C 1
ATOM 645 O O . VAL A 1 85 ? -7.824 -45.413 -1.154 1.00 55.66 85 VAL A O 1
ATOM 648 N N . LYS A 1 86 ? -8.600 -47.459 -1.706 1.00 55.38 86 LYS A N 1
ATOM 649 C CA . LYS A 1 86 ? -7.794 -47.741 -2.891 1.00 55.38 86 LYS A CA 1
ATOM 650 C C . LYS A 1 86 ? -8.427 -47.122 -4.144 1.00 55.38 86 LYS A C 1
ATOM 652 O O . LYS A 1 86 ? -9.647 -47.047 -4.233 1.00 55.38 86 LYS A O 1
ATOM 657 N N . ALA A 1 87 ? -7.552 -46.927 -5.132 1.00 52.38 87 ALA A N 1
ATOM 658 C CA . ALA A 1 87 ? -7.766 -47.015 -6.580 1.00 52.38 87 ALA A CA 1
ATOM 659 C C . ALA A 1 87 ? -8.014 -45.711 -7.367 1.00 52.38 87 ALA A C 1
ATOM 661 O O . ALA A 1 87 ? -9.102 -45.148 -7.389 1.00 52.38 87 ALA A O 1
ATOM 662 N N . ASP A 1 88 ? -6.942 -45.346 -8.078 1.00 51.25 88 ASP A N 1
ATOM 663 C CA . ASP A 1 88 ? -6.890 -44.971 -9.493 1.00 51.25 88 ASP A CA 1
ATOM 664 C C . ASP A 1 88 ? -7.813 -43.868 -10.019 1.00 51.25 88 ASP A C 1
ATOM 666 O O . ASP A 1 88 ? -8.914 -44.082 -10.524 1.00 51.25 88 ASP A O 1
ATOM 670 N N . SER A 1 89 ? -7.246 -42.666 -10.076 1.00 59.91 89 SER A N 1
ATOM 671 C CA . SER A 1 89 ? -7.468 -41.744 -11.188 1.00 59.91 89 SER A CA 1
ATOM 672 C C . SER A 1 89 ? -6.137 -41.051 -11.501 1.00 59.91 89 SER A C 1
ATOM 674 O O . SER A 1 89 ? -5.470 -40.605 -10.565 1.00 59.91 89 SER A O 1
ATOM 676 N N . PRO A 1 90 ? -5.706 -40.967 -12.775 1.00 58.69 90 PRO A N 1
ATOM 677 C CA . PRO A 1 90 ? -4.440 -40.349 -13.142 1.00 58.69 90 PRO A CA 1
ATOM 678 C C . PRO A 1 90 ? -4.570 -38.834 -12.975 1.00 58.69 90 PRO A C 1
ATOM 680 O O . PRO A 1 90 ? -4.977 -38.109 -13.885 1.00 58.69 90 PRO A O 1
ATOM 683 N N . VAL A 1 91 ? -4.255 -38.352 -11.776 1.00 56.56 91 VAL A N 1
ATOM 684 C CA . VAL A 1 91 ? -4.054 -36.931 -11.516 1.00 56.56 91 VAL A CA 1
ATOM 685 C C . VAL A 1 91 ? -2.839 -36.529 -12.338 1.00 56.56 91 VAL A C 1
ATOM 687 O O . VAL A 1 91 ? -1.724 -36.976 -12.079 1.00 56.56 91 VAL A O 1
ATOM 690 N N . LYS A 1 92 ? -3.074 -35.728 -13.380 1.00 55.66 92 LYS A N 1
ATOM 691 C CA . LYS A 1 92 ? -2.028 -34.984 -14.079 1.00 55.66 92 LYS A CA 1
ATOM 692 C C . LYS A 1 92 ? -1.215 -34.273 -13.003 1.00 55.66 92 LYS A C 1
ATOM 694 O O . LYS A 1 92 ? -1.716 -33.332 -12.392 1.00 55.66 92 LYS A O 1
ATOM 699 N N . GLU A 1 93 ? -0.002 -34.758 -12.761 1.00 52.12 93 GLU A N 1
ATOM 700 C CA . GLU A 1 93 ? 1.000 -34.079 -11.955 1.00 52.12 93 GLU A CA 1
ATOM 701 C C . GLU A 1 93 ? 1.212 -32.701 -12.580 1.00 52.12 93 GLU A C 1
ATOM 703 O O . GLU A 1 93 ? 1.945 -32.532 -13.556 1.00 52.12 93 GLU A O 1
ATOM 708 N N . VAL A 1 94 ? 0.504 -31.700 -12.057 1.00 56.75 94 VAL A N 1
ATOM 709 C CA . VAL A 1 94 ? 0.920 -30.314 -12.199 1.00 56.75 94 VAL A CA 1
ATOM 710 C C . VAL A 1 94 ? 2.254 -30.287 -11.494 1.00 56.75 94 VAL A C 1
ATOM 712 O O . VAL A 1 94 ? 2.313 -30.350 -10.270 1.00 56.75 94 VAL A O 1
ATOM 715 N N . SER A 1 95 ? 3.319 -30.316 -12.289 1.00 48.19 95 SER A N 1
ATOM 716 C CA . SER A 1 95 ? 4.682 -30.172 -11.826 1.00 48.19 95 SER A CA 1
ATOM 717 C C . SER A 1 95 ? 4.750 -28.852 -11.070 1.00 48.19 95 SER A C 1
ATOM 719 O O . SER A 1 95 ? 4.898 -27.782 -11.660 1.00 48.19 95 SER A O 1
ATOM 721 N N . THR A 1 96 ? 4.578 -28.930 -9.753 1.00 47.44 96 THR A N 1
ATOM 722 C CA . THR A 1 96 ? 4.933 -27.901 -8.791 1.00 47.44 96 THR A CA 1
ATOM 723 C C . THR A 1 96 ? 6.437 -27.774 -8.927 1.00 47.44 96 THR A C 1
ATOM 725 O O . THR A 1 96 ? 7.209 -28.488 -8.290 1.00 47.44 96 THR A O 1
ATOM 728 N N . GLY A 1 97 ? 6.849 -26.959 -9.899 1.00 51.25 97 GLY A N 1
ATOM 729 C CA . GLY A 1 97 ? 8.239 -26.664 -10.168 1.00 51.25 97 GLY A CA 1
ATOM 730 C C . GLY A 1 97 ? 8.847 -26.210 -8.858 1.00 51.25 97 GLY A C 1
ATOM 731 O O . GLY A 1 97 ? 8.446 -25.179 -8.319 1.00 51.25 97 GLY A O 1
ATOM 732 N N . SER A 1 98 ? 9.748 -27.035 -8.328 1.00 57.88 98 SER A N 1
ATOM 733 C CA . SER A 1 98 ? 10.527 -26.722 -7.140 1.00 57.88 98 SER A CA 1
ATOM 734 C C . SER A 1 98 ? 11.036 -25.288 -7.293 1.00 57.88 98 SER A C 1
ATOM 736 O O . SER A 1 98 ? 11.716 -25.023 -8.290 1.00 57.88 98 SER A O 1
ATOM 738 N N . PRO A 1 99 ? 10.692 -24.355 -6.385 1.00 68.19 99 PRO A N 1
ATOM 739 C CA . PRO A 1 99 ? 11.163 -22.985 -6.484 1.00 68.19 99 PRO A CA 1
ATOM 740 C C . PRO A 1 99 ? 12.686 -23.035 -6.427 1.00 68.19 99 PRO A C 1
ATOM 742 O O . PRO A 1 99 ? 13.278 -23.375 -5.403 1.00 68.19 99 PRO A O 1
ATOM 745 N N . SER A 1 100 ? 13.328 -22.787 -7.567 1.00 63.59 100 SER A N 1
ATOM 746 C CA . SER A 1 100 ? 14.773 -22.635 -7.627 1.00 63.59 100 SER A CA 1
ATOM 747 C C . SER A 1 100 ? 15.153 -21.521 -6.652 1.00 63.59 100 SER A C 1
ATOM 749 O O . SER A 1 100 ? 14.484 -20.484 -6.675 1.00 63.59 100 SER A O 1
ATOM 751 N N . PRO A 1 101 ? 16.179 -21.708 -5.805 1.00 69.50 101 PRO A N 1
ATOM 752 C CA . PRO A 1 101 ? 16.598 -20.686 -4.860 1.00 69.50 101 PRO A CA 1
ATOM 753 C C . PRO A 1 101 ? 16.903 -19.403 -5.633 1.00 69.50 101 PRO A C 1
ATOM 755 O O . PRO A 1 101 ? 17.825 -19.359 -6.449 1.00 69.50 101 PRO A O 1
ATOM 758 N N . VAL A 1 102 ? 16.068 -18.386 -5.422 1.00 65.19 102 VAL A N 1
ATOM 759 C CA . VAL A 1 102 ? 16.242 -17.058 -6.009 1.00 65.19 102 VAL A CA 1
ATOM 760 C C . VAL A 1 102 ? 17.592 -16.529 -5.559 1.00 65.19 102 VAL A C 1
ATOM 762 O O . VAL A 1 102 ? 17.925 -16.559 -4.371 1.00 65.19 102 VAL A O 1
ATOM 765 N N . SER A 1 103 ? 18.397 -16.087 -6.522 1.00 73.50 103 SER A N 1
ATOM 766 C CA . SER A 1 103 ? 19.664 -15.458 -6.190 1.00 73.50 103 SER A CA 1
ATOM 767 C C . SER A 1 103 ? 19.364 -14.193 -5.372 1.00 73.50 103 SER A C 1
ATOM 769 O O . SER A 1 103 ? 18.459 -13.439 -5.734 1.00 73.50 103 SER A O 1
ATOM 771 N N . PRO A 1 104 ? 20.089 -13.923 -4.274 1.00 73.88 104 PRO A N 1
ATOM 772 C CA . PRO A 1 104 ? 19.814 -12.766 -3.419 1.00 73.88 104 PRO A CA 1
ATOM 773 C C . PRO A 1 104 ? 19.996 -11.421 -4.143 1.00 73.88 104 PRO A C 1
ATOM 775 O O . PRO A 1 104 ? 19.616 -10.390 -3.603 1.00 73.88 104 PRO A O 1
ATOM 778 N N . ALA A 1 105 ? 20.573 -11.428 -5.350 1.00 78.19 105 ALA A N 1
ATOM 779 C CA . ALA A 1 105 ? 20.717 -10.256 -6.206 1.00 78.19 105 ALA A CA 1
ATOM 780 C C . ALA A 1 105 ? 19.410 -9.852 -6.917 1.00 78.19 105 ALA A C 1
ATOM 782 O O . ALA A 1 105 ? 19.295 -8.714 -7.353 1.00 78.19 105 ALA A O 1
ATOM 783 N N . ASP A 1 106 ? 18.432 -10.758 -7.021 1.00 82.75 106 ASP A N 1
ATOM 784 C CA . ASP A 1 106 ? 17.156 -10.513 -7.711 1.00 82.75 106 ASP A CA 1
ATOM 785 C C . ASP A 1 106 ? 15.973 -10.322 -6.734 1.00 82.75 106 ASP A C 1
ATOM 787 O O . ASP A 1 106 ? 14.825 -10.171 -7.159 1.00 82.75 106 ASP A O 1
ATOM 791 N N . ALA A 1 107 ? 16.233 -10.335 -5.420 1.00 88.19 107 ALA A N 1
ATOM 792 C CA . ALA A 1 107 ? 15.203 -10.170 -4.401 1.00 88.19 107 ALA A CA 1
ATOM 793 C C . ALA A 1 107 ? 14.854 -8.688 -4.204 1.00 88.19 107 ALA A C 1
ATOM 795 O O . ALA A 1 107 ? 15.671 -7.878 -3.761 1.00 88.19 107 ALA A O 1
ATOM 796 N N . LEU A 1 108 ? 13.607 -8.342 -4.495 1.00 88.38 108 LEU A N 1
ATOM 797 C CA . LEU A 1 108 ? 13.029 -7.043 -4.227 1.00 88.38 108 LEU A CA 1
ATOM 798 C C . LEU A 1 108 ? 12.535 -6.975 -2.782 1.00 88.38 108 LEU A C 1
ATOM 800 O O . LEU A 1 108 ? 11.619 -7.699 -2.397 1.00 88.38 108 LEU A O 1
ATOM 804 N N . ARG A 1 109 ? 13.096 -6.050 -2.003 1.00 91.31 109 ARG A N 1
ATOM 805 C CA . ARG A 1 109 ? 12.599 -5.712 -0.666 1.00 91.31 109 ARG A CA 1
ATOM 806 C C . ARG A 1 109 ? 11.620 -4.558 -0.752 1.00 91.31 109 ARG A C 1
ATOM 808 O O . ARG A 1 109 ? 11.971 -3.483 -1.233 1.00 91.31 109 ARG A O 1
ATOM 815 N N . LEU A 1 110 ? 10.415 -4.787 -0.254 1.00 92.62 110 LEU A N 1
ATOM 816 C CA . LEU A 1 110 ? 9.325 -3.830 -0.261 1.00 92.62 110 LEU A CA 1
ATOM 817 C C . LEU A 1 110 ? 8.871 -3.552 1.171 1.00 92.62 110 LEU A C 1
ATOM 819 O O . LEU A 1 110 ? 8.669 -4.477 1.954 1.00 92.62 110 LEU A O 1
ATOM 823 N N . VAL A 1 111 ? 8.654 -2.285 1.500 1.00 94.94 111 VAL A N 1
ATOM 824 C CA . VAL A 1 111 ? 7.917 -1.884 2.695 1.00 94.94 111 VAL A CA 1
ATOM 825 C C . VAL A 1 111 ? 6.524 -1.433 2.276 1.00 94.94 111 VAL A C 1
ATOM 827 O O . VAL A 1 111 ? 6.367 -0.449 1.555 1.00 94.94 111 VAL A O 1
ATOM 830 N N . LEU A 1 112 ? 5.505 -2.132 2.754 1.00 96.88 112 LEU A N 1
ATOM 831 C CA . LEU A 1 112 ? 4.108 -1.839 2.482 1.00 96.88 112 LEU A CA 1
ATOM 832 C C . LEU A 1 112 ? 3.451 -1.183 3.699 1.00 96.88 112 LEU A C 1
ATOM 834 O O . LEU A 1 112 ? 3.418 -1.760 4.782 1.00 96.88 112 LEU A O 1
ATOM 838 N N . LEU A 1 113 ? 2.892 0.010 3.513 1.00 97.56 113 LEU A N 1
ATOM 839 C CA . LEU 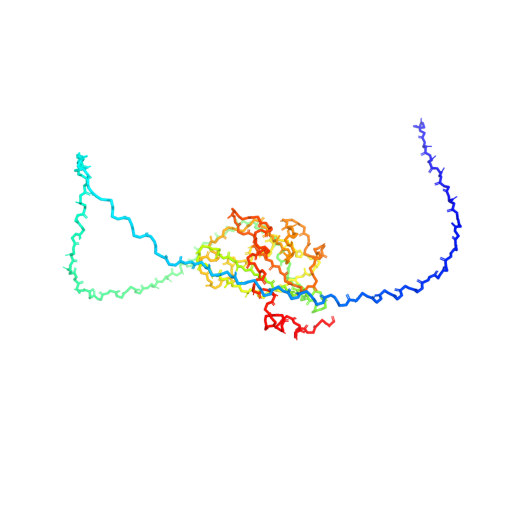A 1 113 ? 2.093 0.705 4.517 1.00 97.56 113 LEU A CA 1
ATOM 840 C C . LEU A 1 113 ? 0.605 0.390 4.332 1.00 97.56 113 LEU A C 1
ATOM 842 O O . LEU A 1 113 ? 0.005 0.738 3.311 1.00 97.56 113 LEU A O 1
ATOM 846 N N . LEU A 1 114 ? 0.001 -0.200 5.360 1.00 98.44 114 LEU A N 1
ATOM 847 C CA . LEU A 1 114 ? -1.438 -0.404 5.487 1.00 98.44 114 LEU A CA 1
ATOM 848 C C . LEU A 1 114 ? -2.040 0.701 6.359 1.00 98.44 114 LEU A C 1
ATOM 850 O O . LEU A 1 114 ? -1.458 1.081 7.375 1.00 98.44 114 LEU A O 1
ATOM 854 N N . LEU A 1 115 ? -3.206 1.220 5.972 1.00 97.31 115 LEU A N 1
ATOM 855 C CA . LEU A 1 115 ? -3.869 2.330 6.659 1.00 97.31 115 LEU A CA 1
ATOM 856 C C . LEU A 1 115 ? -5.351 2.040 6.880 1.00 97.31 115 LEU A C 1
ATOM 858 O O . LEU A 1 115 ? -6.063 1.628 5.962 1.00 97.31 115 LEU A O 1
ATOM 862 N N . ASP A 1 116 ? -5.839 2.379 8.070 1.00 96.31 116 ASP A N 1
ATOM 863 C CA . ASP A 1 116 ? -7.259 2.569 8.325 1.00 96.31 116 ASP A CA 1
ATOM 864 C C . ASP A 1 116 ? -7.542 4.002 8.809 1.00 96.31 116 ASP A C 1
ATOM 866 O O . ASP A 1 116 ? -7.242 4.342 9.958 1.00 96.31 116 ASP A O 1
ATOM 870 N N . PRO A 1 117 ? -8.152 4.864 7.972 1.00 92.12 117 PRO A N 1
ATOM 871 C CA . PRO A 1 117 ? -8.455 6.238 8.366 1.00 92.12 117 PRO A CA 1
ATOM 872 C C . PRO A 1 117 ? -9.484 6.331 9.499 1.00 92.12 117 PRO A C 1
ATOM 874 O O . PRO A 1 117 ? -9.491 7.332 10.218 1.00 92.12 117 PRO A O 1
ATOM 877 N N . TYR A 1 118 ? -10.349 5.324 9.665 1.00 92.88 118 TYR A N 1
ATOM 878 C CA . TYR A 1 118 ? -11.430 5.359 10.649 1.00 92.88 118 TYR A CA 1
ATOM 879 C C . TYR A 1 118 ? -10.914 5.055 12.055 1.00 92.88 118 TYR A C 1
ATOM 881 O O . TYR A 1 118 ? -11.112 5.862 12.965 1.00 92.88 118 TYR A O 1
ATOM 889 N N . SER A 1 119 ? -10.190 3.947 12.228 1.00 93.62 119 SER A N 1
ATOM 890 C CA . SER A 1 119 ? -9.558 3.596 13.508 1.00 93.62 119 SER A CA 1
ATOM 891 C C . SER A 1 119 ? -8.254 4.354 13.780 1.00 93.62 119 SER A C 1
ATOM 893 O O . SER A 1 119 ? -7.750 4.320 14.903 1.00 93.62 119 SER A O 1
ATOM 895 N N . ARG A 1 120 ? -7.710 5.058 12.774 1.00 93.62 120 ARG A N 1
ATOM 896 C CA . ARG A 1 120 ? -6.386 5.710 12.801 1.00 93.62 120 ARG A CA 1
ATOM 897 C C . ARG A 1 120 ? -5.246 4.730 13.084 1.00 93.62 120 ARG A C 1
ATOM 899 O O . ARG A 1 120 ? -4.225 5.117 13.655 1.00 93.62 120 ARG A O 1
ATOM 906 N N . ARG A 1 121 ? -5.426 3.470 12.697 1.00 96.00 121 ARG A N 1
ATOM 907 C CA . ARG A 1 121 ? -4.401 2.432 12.789 1.00 96.00 121 ARG A CA 1
ATOM 908 C C . ARG A 1 121 ? -3.619 2.351 11.489 1.00 96.00 121 ARG A C 1
ATOM 910 O O . ARG A 1 121 ? -4.134 2.643 10.407 1.00 96.00 121 ARG A O 1
ATOM 917 N N . PHE A 1 122 ? -2.359 1.969 11.619 1.00 97.12 122 PHE A N 1
ATOM 918 C CA . PHE A 1 122 ? -1.494 1.685 10.491 1.00 97.12 122 PHE A CA 1
ATOM 919 C C . PHE A 1 122 ? -0.537 0.556 10.849 1.00 97.12 122 PHE A C 1
ATOM 921 O O . PHE A 1 122 ? -0.213 0.360 12.021 1.00 97.12 122 PHE A O 1
ATOM 928 N N . GLU A 1 123 ? -0.071 -0.148 9.830 1.00 97.56 123 GLU A N 1
ATOM 929 C CA . GLU A 1 123 ? 0.901 -1.229 9.955 1.00 97.56 123 GLU A CA 1
ATOM 930 C C . GLU A 1 123 ? 1.904 -1.133 8.804 1.00 97.56 123 GLU A C 1
ATOM 932 O O . GLU A 1 123 ? 1.541 -0.764 7.686 1.00 97.56 123 GLU A O 1
ATOM 937 N N . LEU A 1 124 ? 3.176 -1.415 9.090 1.00 96.69 124 LEU A N 1
ATOM 938 C CA . LEU A 1 124 ? 4.242 -1.497 8.094 1.00 96.69 124 LEU A CA 1
ATOM 939 C C . LEU A 1 124 ? 4.643 -2.962 7.947 1.00 96.69 124 LEU A C 1
ATOM 941 O O . LEU A 1 124 ? 5.116 -3.568 8.906 1.00 96.69 124 LEU A O 1
ATOM 945 N N . LEU A 1 125 ? 4.485 -3.504 6.747 1.00 96.62 125 LEU A N 1
ATOM 946 C CA . LEU A 1 125 ? 4.897 -4.857 6.403 1.00 96.62 125 LEU A CA 1
ATOM 947 C C . LEU A 1 125 ? 6.178 -4.800 5.586 1.00 96.62 125 LEU A C 1
ATOM 949 O O . LEU A 1 125 ? 6.276 -4.026 4.637 1.00 96.62 125 LEU A O 1
ATOM 953 N N . GLN A 1 126 ? 7.154 -5.627 5.937 1.00 94.88 126 GLN A N 1
ATOM 954 C CA . GLN A 1 126 ? 8.345 -5.825 5.123 1.00 94.88 126 GLN A CA 1
ATOM 955 C C . GLN A 1 126 ? 8.185 -7.132 4.353 1.00 94.88 126 GLN A C 1
ATOM 957 O O . GLN A 1 126 ? 8.101 -8.201 4.952 1.00 94.88 126 GLN A O 1
ATOM 962 N N . LEU A 1 127 ? 8.126 -7.032 3.031 1.00 95.06 127 LEU A N 1
ATOM 963 C CA . LEU A 1 127 ? 7.906 -8.149 2.124 1.00 95.06 127 LEU A CA 1
ATOM 964 C C . LEU A 1 127 ? 9.124 -8.317 1.210 1.00 95.06 127 LEU A C 1
ATOM 966 O O . LEU A 1 127 ? 9.799 -7.344 0.867 1.00 95.06 127 LEU A O 1
ATOM 970 N N . GLU A 1 128 ? 9.402 -9.555 0.813 1.00 94.12 128 GLU A N 1
ATOM 971 C CA . GLU A 1 128 ? 10.458 -9.883 -0.145 1.00 94.12 128 GLU A CA 1
ATOM 972 C C . GLU A 1 128 ? 9.852 -10.633 -1.332 1.00 94.12 128 GLU A C 1
ATOM 974 O O . GLU A 1 128 ? 9.107 -11.597 -1.159 1.00 94.12 128 GLU A O 1
ATOM 979 N N . PHE A 1 129 ? 10.171 -10.180 -2.540 1.00 93.88 129 PHE A N 1
ATOM 980 C CA . PHE A 1 129 ? 9.618 -10.692 -3.789 1.00 93.88 129 PHE A CA 1
ATOM 981 C C . PHE A 1 129 ? 10.716 -10.929 -4.829 1.00 93.88 129 PHE A C 1
ATOM 983 O O . PHE A 1 129 ? 11.797 -10.360 -4.738 1.00 93.88 129 PHE A O 1
ATOM 990 N N . ASP A 1 130 ? 10.447 -11.740 -5.852 1.00 92.62 130 ASP A N 1
ATOM 991 C CA . ASP A 1 130 ? 11.317 -11.833 -7.033 1.00 92.62 130 ASP A CA 1
ATOM 992 C C . ASP A 1 130 ? 11.024 -10.651 -7.968 1.00 92.62 130 ASP A C 1
ATOM 994 O O . ASP A 1 130 ? 9.923 -10.556 -8.521 1.00 92.62 130 ASP A O 1
ATOM 998 N N . ALA A 1 131 ? 12.003 -9.763 -8.164 1.00 86.94 131 ALA A N 1
ATOM 999 C CA . ALA A 1 131 ? 11.835 -8.536 -8.940 1.00 86.94 131 ALA A CA 1
ATOM 1000 C C . ALA A 1 131 ? 11.308 -8.784 -10.364 1.00 86.94 131 ALA A C 1
ATOM 1002 O O . ALA A 1 131 ? 10.576 -7.958 -10.897 1.00 86.94 131 ALA A O 1
ATOM 1003 N N . LYS A 1 132 ? 11.651 -9.920 -10.985 1.00 90.88 132 LYS A N 1
ATOM 1004 C CA . LYS A 1 132 ? 11.308 -10.215 -12.390 1.00 90.88 132 LYS A CA 1
ATOM 1005 C C . LYS A 1 132 ? 9.913 -10.805 -12.562 1.00 90.88 132 LYS A C 1
ATOM 1007 O O . LYS A 1 132 ? 9.432 -10.912 -13.687 1.00 90.88 132 LYS A O 1
ATOM 1012 N N . ARG A 1 133 ? 9.304 -11.273 -11.473 1.00 94.25 133 ARG A N 1
ATOM 1013 C CA . ARG A 1 133 ? 8.084 -12.090 -11.519 1.00 94.25 133 ARG A CA 1
ATOM 1014 C C . ARG A 1 133 ? 6.949 -11.528 -10.688 1.00 94.25 133 ARG A C 1
ATOM 1016 O O . ARG A 1 133 ? 5.807 -11.902 -10.933 1.00 94.25 133 ARG A O 1
ATOM 1023 N N . ALA A 1 134 ? 7.260 -10.689 -9.709 1.00 95.81 134 ALA A N 1
ATOM 1024 C CA . ALA A 1 134 ? 6.278 -10.204 -8.766 1.00 95.81 134 ALA A CA 1
ATOM 1025 C C . ALA A 1 134 ? 5.387 -9.130 -9.382 1.00 95.81 134 ALA A C 1
ATOM 1027 O O . ALA A 1 134 ? 5.864 -8.135 -9.934 1.00 95.81 134 ALA A O 1
ATOM 1028 N N . HIS A 1 135 ? 4.088 -9.343 -9.247 1.00 96.94 135 HIS A N 1
ATOM 1029 C CA . HIS A 1 135 ? 3.044 -8.432 -9.678 1.00 96.94 135 HIS A CA 1
ATOM 1030 C C . HIS A 1 135 ? 2.451 -7.683 -8.489 1.00 96.94 135 HIS A C 1
ATOM 1032 O O . HIS A 1 135 ? 2.566 -8.094 -7.334 1.00 96.94 135 HIS A O 1
ATOM 1038 N N . VAL A 1 136 ? 1.740 -6.597 -8.786 1.00 96.69 136 VAL A N 1
ATOM 1039 C CA . VAL A 1 136 ? 0.938 -5.872 -7.789 1.00 96.69 136 VAL A CA 1
ATOM 1040 C C . VAL A 1 136 ? -0.051 -6.804 -7.075 1.00 96.69 136 VAL A C 1
ATOM 1042 O O . VAL A 1 136 ? -0.200 -6.706 -5.860 1.00 96.69 136 VAL A O 1
ATOM 1045 N N . SER A 1 137 ? -0.681 -7.739 -7.796 1.00 97.56 137 SER A N 1
ATOM 1046 C CA . SER A 1 137 ? -1.611 -8.722 -7.219 1.00 97.56 137 SER A CA 1
ATOM 1047 C C . SER A 1 137 ? -0.955 -9.604 -6.160 1.00 97.56 137 SER A C 1
ATOM 1049 O O . SER A 1 137 ? -1.541 -9.803 -5.103 1.00 97.56 137 SER A O 1
ATOM 1051 N N . ASP A 1 138 ? 0.286 -10.044 -6.393 1.00 97.25 138 ASP A N 1
ATOM 1052 C CA . ASP A 1 138 ? 1.015 -10.903 -5.454 1.00 97.25 138 ASP A CA 1
ATOM 1053 C C . ASP A 1 138 ? 1.237 -10.189 -4.111 1.00 97.25 138 ASP A C 1
ATOM 1055 O O . ASP A 1 138 ? 1.192 -10.807 -3.048 1.00 97.25 138 ASP A O 1
ATOM 1059 N N . VAL A 1 139 ? 1.442 -8.867 -4.145 1.00 97.25 139 VAL A N 1
ATOM 1060 C CA . VAL A 1 139 ? 1.547 -8.040 -2.935 1.00 97.25 139 VAL A CA 1
ATOM 1061 C C . VAL A 1 139 ? 0.213 -7.967 -2.203 1.00 97.25 139 VAL A C 1
ATOM 1063 O O . VAL A 1 139 ? 0.185 -8.084 -0.980 1.00 97.25 139 VAL A O 1
ATOM 1066 N N . LEU A 1 140 ? -0.889 -7.770 -2.930 1.00 98.00 140 LEU A N 1
ATOM 1067 C CA . LEU A 1 140 ? -2.222 -7.674 -2.333 1.00 98.00 140 LEU A CA 1
ATOM 1068 C C . LEU A 1 140 ? -2.657 -9.002 -1.705 1.00 98.00 140 LEU A C 1
ATOM 1070 O O . LEU A 1 140 ? -3.189 -8.997 -0.596 1.00 98.00 140 LEU A O 1
ATOM 1074 N N . ASP A 1 141 ? -2.358 -10.124 -2.358 1.00 97.75 141 ASP A N 1
ATOM 1075 C CA . ASP A 1 141 ? -2.658 -11.472 -1.866 1.00 97.75 141 ASP A CA 1
ATOM 1076 C C . ASP A 1 141 ? -1.846 -11.833 -0.610 1.00 97.75 141 ASP A C 1
ATOM 1078 O O . ASP A 1 141 ? -2.276 -12.654 0.202 1.00 97.75 141 ASP A O 1
ATOM 1082 N N . GLN A 1 142 ? -0.694 -11.187 -0.398 1.00 97.75 142 GLN A N 1
ATOM 1083 C CA . GLN A 1 142 ? 0.118 -11.359 0.810 1.00 97.75 142 GLN A CA 1
ATOM 1084 C C . GLN A 1 142 ? -0.418 -10.608 2.031 1.00 97.75 142 GLN A C 1
ATOM 1086 O O . GLN A 1 142 ? -0.153 -11.025 3.161 1.00 97.75 142 GLN A O 1
ATOM 1091 N N . ILE A 1 143 ? -1.181 -9.525 1.852 1.00 98.06 143 ILE A N 1
ATOM 1092 C CA . ILE A 1 143 ? -1.729 -8.736 2.967 1.00 98.06 143 ILE A CA 1
ATOM 1093 C C . ILE A 1 143 ? -2.533 -9.604 3.951 1.00 98.06 143 ILE A C 1
ATOM 1095 O O . ILE A 1 143 ? -2.204 -9.581 5.141 1.00 98.06 143 ILE A O 1
ATOM 1099 N N . PRO A 1 144 ? -3.525 -10.412 3.517 1.00 98.12 144 PRO A N 1
ATOM 1100 C CA . PRO A 1 144 ? -4.301 -11.232 4.443 1.00 98.12 144 PRO A CA 1
ATOM 1101 C C . PRO A 1 144 ? -3.466 -12.301 5.168 1.00 98.12 144 PRO A C 1
ATOM 1103 O O . PRO A 1 144 ? -3.894 -12.815 6.198 1.00 98.12 144 PRO A O 1
ATOM 1106 N N . LEU A 1 145 ? -2.283 -12.650 4.653 1.00 97.81 145 LEU A N 1
ATOM 1107 C CA . LEU A 1 145 ? -1.404 -13.668 5.234 1.00 97.81 145 LEU A CA 1
ATOM 1108 C C . LEU A 1 145 ? -0.403 -13.088 6.238 1.00 97.81 145 LEU A C 1
ATOM 1110 O O . LEU A 1 145 ? 0.033 -13.791 7.147 1.00 97.81 145 LEU A O 1
ATOM 1114 N N . THR A 1 146 ? -0.024 -11.822 6.062 1.00 97.62 146 THR A N 1
ATOM 1115 C CA . THR A 1 146 ? 1.113 -11.208 6.764 1.00 97.62 146 THR A CA 1
ATOM 1116 C C . THR A 1 146 ? 0.715 -10.098 7.730 1.00 97.62 146 THR A C 1
ATOM 1118 O O . THR A 1 146 ? 1.454 -9.850 8.681 1.00 97.62 146 THR A O 1
ATOM 1121 N N . ALA A 1 147 ? -0.443 -9.458 7.538 1.00 98.06 147 ALA A N 1
ATOM 1122 C CA . ALA A 1 147 ? -0.932 -8.424 8.444 1.00 98.06 147 ALA A CA 1
ATOM 1123 C C . ALA A 1 147 ? -1.265 -9.005 9.828 1.00 98.06 147 ALA A C 1
ATOM 1125 O O . ALA A 1 147 ? -2.007 -9.986 9.959 1.00 98.06 147 ALA A O 1
ATOM 1126 N N . THR A 1 148 ? -0.722 -8.381 10.874 1.00 97.88 148 THR A N 1
ATOM 1127 C CA . THR A 1 148 ? -0.965 -8.775 12.268 1.00 97.88 148 THR A CA 1
ATOM 1128 C C . THR A 1 148 ? -2.258 -8.180 12.810 1.00 97.88 148 THR A C 1
ATOM 1130 O O . THR A 1 148 ? -2.917 -8.779 13.665 1.00 97.88 148 THR A O 1
ATOM 1133 N N . GLU A 1 149 ? -2.647 -7.013 12.304 1.00 97.38 149 GLU A N 1
ATOM 1134 C CA . GLU A 1 149 ? -3.837 -6.300 12.735 1.00 97.38 149 GLU A CA 1
ATOM 1135 C C . GLU A 1 149 ? -5.066 -6.816 11.970 1.00 97.38 149 GLU A C 1
ATOM 1137 O O . GLU A 1 149 ? -5.102 -6.821 10.739 1.00 97.38 149 GLU A O 1
ATOM 1142 N N . LYS A 1 150 ? -6.080 -7.291 12.704 1.00 96.81 150 LYS A N 1
ATOM 1143 C CA . LYS A 1 150 ? -7.259 -7.945 12.119 1.00 96.81 150 LYS A CA 1
ATOM 1144 C C . LYS A 1 150 ? -8.082 -7.010 11.223 1.00 96.81 150 LYS A C 1
ATOM 1146 O O . LYS A 1 150 ? -8.495 -7.427 10.146 1.00 96.81 150 LYS A O 1
ATOM 1151 N N . ASP A 1 151 ? -8.305 -5.770 11.646 1.00 96.38 151 ASP A N 1
ATOM 1152 C CA . ASP A 1 151 ? -9.074 -4.776 10.894 1.00 96.38 151 ASP A CA 1
ATOM 1153 C C . ASP A 1 151 ? -8.349 -4.368 9.600 1.00 96.38 151 ASP A C 1
ATOM 1155 O O . ASP A 1 151 ? -8.999 -4.007 8.621 1.00 96.38 151 ASP A O 1
ATOM 1159 N N . LEU A 1 152 ? -7.012 -4.424 9.567 1.00 97.81 152 LEU A N 1
ATOM 1160 C CA . LEU A 1 152 ? -6.218 -4.230 8.348 1.00 97.81 152 LEU A CA 1
ATOM 1161 C C . LEU A 1 152 ? -6.217 -5.480 7.464 1.00 97.81 152 LEU A C 1
ATOM 1163 O O . LEU A 1 152 ? -6.382 -5.375 6.254 1.00 97.81 152 LEU A O 1
ATOM 1167 N N . ARG A 1 153 ? -6.092 -6.665 8.056 1.00 97.88 153 ARG A N 1
ATOM 1168 C CA . ARG A 1 153 ? -6.068 -7.944 7.341 1.00 97.88 153 ARG A CA 1
ATOM 1169 C C . ARG A 1 153 ? -7.376 -8.254 6.613 1.00 97.88 153 ARG A C 1
ATOM 1171 O O . ARG A 1 153 ? -7.352 -8.748 5.491 1.00 97.88 153 ARG A O 1
ATOM 1178 N N . ASP A 1 154 ? -8.505 -7.956 7.251 1.00 97.25 154 ASP A N 1
ATOM 1179 C CA . ASP A 1 154 ? -9.840 -8.278 6.740 1.00 97.25 154 ASP A CA 1
ATOM 1180 C C . ASP A 1 154 ? -10.342 -7.220 5.723 1.00 97.25 154 ASP A C 1
ATOM 1182 O O . ASP A 1 154 ? -11.417 -7.366 5.134 1.00 97.25 154 ASP A O 1
ATOM 1186 N N . LYS A 1 155 ? -9.576 -6.143 5.487 1.00 97.12 155 LYS A N 1
ATOM 1187 C CA . LYS A 1 155 ? -9.904 -5.114 4.492 1.00 97.12 155 LYS A CA 1
ATOM 1188 C C . LYS A 1 155 ? -9.615 -5.579 3.074 1.00 97.12 155 LYS A C 1
ATOM 1190 O O . LYS A 1 155 ? -8.611 -6.217 2.775 1.00 97.12 155 LYS A O 1
ATOM 1195 N N . LYS A 1 156 ? -10.468 -5.127 2.159 1.00 97.69 156 LYS A N 1
ATOM 1196 C CA . LYS A 1 156 ? -10.244 -5.268 0.725 1.00 97.69 156 LYS A CA 1
ATOM 1197 C C . LYS A 1 156 ? -9.372 -4.128 0.212 1.00 97.69 156 LYS A C 1
ATOM 1199 O O . LYS A 1 156 ? -9.705 -2.952 0.381 1.00 97.69 156 LYS A O 1
ATOM 1204 N N . TYR A 1 157 ? -8.285 -4.486 -0.457 1.00 98.25 157 TYR A N 1
ATOM 1205 C CA . TYR A 1 157 ? -7.374 -3.552 -1.106 1.00 98.25 157 TYR A CA 1
ATOM 1206 C C . TYR A 1 157 ? -7.547 -3.626 -2.622 1.00 98.25 157 TYR A C 1
ATOM 1208 O O . TYR A 1 157 ? -7.769 -4.694 -3.184 1.00 98.25 157 TYR A O 1
ATOM 1216 N N . THR A 1 158 ? -7.501 -2.471 -3.279 1.00 97.81 158 THR A N 1
ATOM 1217 C CA . THR A 1 158 ? -7.811 -2.327 -4.714 1.00 97.81 158 THR A CA 1
ATOM 1218 C C . THR A 1 158 ? -6.586 -2.030 -5.574 1.00 97.81 158 THR A C 1
ATOM 1220 O O . THR A 1 158 ? -6.675 -2.054 -6.799 1.00 97.81 158 THR A O 1
ATOM 1223 N N . GLY A 1 159 ? -5.451 -1.740 -4.942 1.00 97.81 159 GLY A N 1
ATOM 1224 C CA . GLY A 1 159 ? -4.209 -1.389 -5.610 1.00 97.81 159 GLY A CA 1
ATOM 1225 C C . GLY A 1 159 ? -3.174 -0.878 -4.620 1.00 97.81 159 GLY A C 1
ATOM 1226 O O . GLY A 1 159 ? -3.383 -0.884 -3.403 1.00 97.81 159 GLY A O 1
ATOM 1227 N N . LEU A 1 160 ? -2.064 -0.402 -5.165 1.00 97.62 160 LEU A N 1
ATOM 1228 C CA . LEU A 1 160 ? -0.966 0.217 -4.438 1.00 97.62 160 LEU A CA 1
ATOM 1229 C C . LEU A 1 160 ? -0.785 1.655 -4.929 1.00 97.62 160 LEU A C 1
ATOM 1231 O O . LEU A 1 160 ? -1.147 1.997 -6.053 1.00 97.62 160 LEU A O 1
ATOM 1235 N N . CYS A 1 161 ? -0.201 2.519 -4.110 1.00 97.06 161 CYS A N 1
ATOM 1236 C CA . CYS A 1 161 ? 0.282 3.811 -4.570 1.00 97.06 161 CYS A CA 1
ATOM 1237 C C . CYS A 1 161 ? 1.649 4.167 -3.999 1.00 97.06 161 CYS A C 1
ATOM 1239 O O . CYS A 1 161 ? 2.019 3.748 -2.901 1.00 97.06 161 CYS A O 1
ATOM 1241 N N . SER A 1 162 ? 2.376 4.993 -4.747 1.00 95.62 162 SER A N 1
ATOM 1242 C CA . SER A 1 162 ? 3.610 5.612 -4.277 1.00 95.62 162 SER A CA 1
ATOM 1243 C C . SER A 1 162 ? 3.331 6.655 -3.189 1.00 95.62 162 SER A C 1
ATOM 1245 O O . SER A 1 162 ? 2.189 7.062 -2.942 1.00 95.62 162 SER A O 1
ATOM 1247 N N . ARG A 1 163 ? 4.401 7.155 -2.566 1.00 93.75 163 ARG A N 1
ATOM 1248 C CA . ARG A 1 163 ? 4.358 8.239 -1.567 1.00 93.75 163 ARG A CA 1
ATOM 1249 C C . ARG A 1 163 ? 3.734 9.535 -2.099 1.00 93.75 163 ARG A C 1
ATOM 1251 O O . ARG A 1 163 ? 3.200 10.323 -1.316 1.00 93.75 163 ARG A O 1
ATOM 1258 N N . ASP A 1 164 ? 3.771 9.729 -3.414 1.00 94.44 164 ASP A N 1
ATOM 1259 C CA . ASP A 1 164 ? 3.205 10.887 -4.109 1.00 94.44 164 ASP A CA 1
ATOM 1260 C C . ASP A 1 164 ? 1.770 10.652 -4.603 1.00 94.44 164 ASP A C 1
ATOM 1262 O O . ASP A 1 164 ? 1.122 11.568 -5.114 1.00 94.44 164 ASP A O 1
ATOM 1266 N N . GLY A 1 165 ? 1.239 9.442 -4.403 1.00 95.62 165 GLY A N 1
ATOM 1267 C CA . GLY A 1 165 ? -0.114 9.063 -4.803 1.00 95.62 165 GLY A CA 1
ATOM 1268 C C . GLY A 1 165 ? -0.231 8.629 -6.262 1.00 95.62 165 GLY A C 1
ATOM 1269 O O . GLY A 1 165 ? -1.336 8.659 -6.808 1.00 95.62 165 GLY A O 1
ATOM 1270 N N . VAL A 1 166 ? 0.876 8.228 -6.897 1.00 95.81 166 VAL A N 1
ATOM 1271 C CA . VAL A 1 166 ? 0.844 7.561 -8.208 1.00 95.81 166 VAL A CA 1
ATOM 1272 C C . VAL A 1 166 ? 0.300 6.153 -7.997 1.00 95.81 166 VAL A C 1
ATOM 1274 O O . VAL A 1 166 ? 0.847 5.395 -7.203 1.00 95.81 166 VAL A O 1
ATOM 1277 N N . GLU A 1 167 ? -0.822 5.846 -8.638 1.00 96.25 167 GLU A N 1
ATOM 1278 C CA . GLU A 1 167 ? -1.561 4.595 -8.458 1.00 96.25 167 GLU A CA 1
ATOM 1279 C C . GLU A 1 167 ? -1.011 3.475 -9.349 1.00 96.25 167 GLU A C 1
ATOM 1281 O O . GLU A 1 167 ? -0.684 3.704 -10.511 1.00 96.25 167 GLU A O 1
ATOM 1286 N N . MET A 1 168 ? -0.962 2.262 -8.801 1.00 95.06 168 MET A N 1
ATOM 1287 C CA . MET A 1 168 ? -0.504 1.027 -9.433 1.00 95.06 168 MET A CA 1
ATOM 1288 C C . MET A 1 168 ? -1.544 -0.060 -9.152 1.00 95.06 168 MET A C 1
ATOM 1290 O O . MET A 1 168 ? -1.711 -0.485 -8.008 1.00 95.06 168 MET A O 1
ATOM 1294 N N . LYS A 1 169 ? -2.280 -0.481 -10.181 1.00 91.88 169 LYS A N 1
ATOM 1295 C CA . LYS A 1 169 ? -3.313 -1.528 -10.054 1.00 91.88 169 LYS A CA 1
ATOM 1296 C C . LYS A 1 169 ? -2.848 -2.880 -10.572 1.00 91.88 169 LYS A C 1
ATOM 1298 O O . LYS A 1 169 ? -3.207 -3.907 -10.014 1.00 91.88 169 LYS A O 1
ATOM 1303 N N . GLU A 1 170 ? -2.060 -2.861 -11.637 1.00 93.75 170 GLU A N 1
ATOM 1304 C CA . GLU A 1 170 ? -1.653 -4.037 -12.396 1.00 93.75 170 GLU A CA 1
ATOM 1305 C C . GLU A 1 170 ? -0.219 -3.837 -12.893 1.00 93.75 170 GLU A C 1
ATOM 1307 O O . GLU A 1 170 ? 0.274 -2.707 -12.928 1.00 93.75 170 GLU A O 1
ATOM 1312 N N . GLY A 1 171 ? 0.427 -4.931 -13.291 1.00 93.81 171 GLY A N 1
ATOM 1313 C CA . GLY A 1 171 ? 1.787 -4.924 -13.827 1.00 93.81 171 GLY A CA 1
ATOM 1314 C C . GLY A 1 171 ? 2.828 -5.484 -12.864 1.00 93.81 171 GLY A C 1
ATOM 1315 O O . GLY A 1 171 ? 2.519 -5.907 -11.742 1.00 93.81 171 GLY A O 1
ATOM 1316 N N . LEU A 1 172 ? 4.066 -5.517 -13.352 1.00 93.50 172 LEU A N 1
ATOM 1317 C CA . LEU A 1 172 ? 5.226 -5.971 -12.598 1.00 93.50 172 LEU A CA 1
ATOM 1318 C C . LEU A 1 172 ? 5.667 -4.894 -11.608 1.00 93.50 172 LEU A C 1
ATOM 1320 O O . LEU A 1 172 ? 5.718 -3.707 -11.934 1.00 93.50 172 LEU A O 1
ATOM 1324 N N . LEU A 1 173 ? 6.075 -5.315 -10.412 1.00 92.31 173 LEU A N 1
ATOM 1325 C CA . LEU A 1 173 ? 6.640 -4.398 -9.423 1.00 92.31 173 LEU A CA 1
ATOM 1326 C C . LEU A 1 173 ? 7.915 -3.728 -9.946 1.00 92.31 173 LEU A C 1
ATOM 1328 O O . LEU A 1 173 ? 8.129 -2.557 -9.673 1.00 92.31 173 LEU A O 1
ATOM 1332 N N . SER A 1 174 ? 8.725 -4.411 -10.759 1.00 89.69 174 SER A N 1
ATOM 1333 C CA . SER A 1 174 ? 9.937 -3.825 -11.350 1.00 89.69 174 SER A CA 1
ATOM 1334 C C . SER A 1 174 ? 9.683 -2.645 -12.290 1.00 89.69 174 SER A C 1
ATOM 1336 O O . SER A 1 174 ? 10.592 -1.858 -12.531 1.00 89.69 174 SER A O 1
ATOM 1338 N N . GLU A 1 175 ? 8.483 -2.541 -12.864 1.00 89.19 175 GLU A N 1
ATOM 1339 C CA . GLU A 1 175 ? 8.105 -1.434 -13.754 1.00 89.19 175 GLU A CA 1
ATOM 1340 C C . GLU A 1 175 ? 7.624 -0.207 -12.973 1.00 89.19 175 GLU A C 1
ATOM 1342 O O . GLU A 1 175 ? 7.470 0.879 -13.532 1.00 89.19 175 GLU A O 1
ATOM 1347 N N . CYS A 1 176 ? 7.379 -0.371 -11.675 1.00 85.00 176 CYS A N 1
ATOM 1348 C CA . CYS A 1 176 ? 6.886 0.685 -10.819 1.00 85.00 176 CYS A CA 1
ATOM 1349 C C . CYS A 1 176 ? 8.049 1.554 -10.326 1.00 85.00 176 CYS A C 1
ATOM 1351 O O . CYS A 1 176 ? 8.953 1.081 -9.641 1.00 85.00 176 CYS A O 1
ATOM 1353 N N . GLU A 1 177 ? 8.005 2.853 -10.617 1.00 79.94 177 GLU A N 1
ATOM 1354 C CA . GLU A 1 177 ? 8.943 3.810 -10.029 1.00 79.94 177 GLU A CA 1
ATOM 1355 C C . GLU A 1 177 ? 8.592 4.049 -8.552 1.00 79.94 177 GLU A C 1
ATOM 1357 O O . GLU A 1 177 ? 7.645 4.766 -8.215 1.00 79.94 177 GLU A O 1
ATOM 1362 N N . TYR A 1 178 ? 9.366 3.450 -7.648 1.00 80.81 178 TYR A N 1
ATOM 1363 C CA . TYR A 1 178 ? 9.357 3.782 -6.225 1.00 80.81 178 TYR A CA 1
ATOM 1364 C C . TYR A 1 178 ? 10.794 3.989 -5.736 1.00 80.81 178 TYR A C 1
ATOM 1366 O O . TYR A 1 178 ? 11.613 3.076 -5.725 1.00 80.81 178 TYR A O 1
ATOM 1374 N N . GLU A 1 179 ? 11.114 5.215 -5.322 1.00 72.19 179 GLU A N 1
ATOM 1375 C CA . GLU A 1 179 ? 12.502 5.614 -5.031 1.00 72.19 179 GLU A CA 1
ATOM 1376 C C . GLU A 1 179 ? 13.089 4.960 -3.764 1.00 72.19 179 GLU A C 1
ATOM 1378 O O . GLU A 1 179 ? 14.306 4.879 -3.627 1.00 72.19 179 GLU A O 1
ATOM 1383 N N . ASP A 1 180 ? 12.244 4.443 -2.863 1.00 82.75 180 ASP A N 1
ATOM 1384 C CA . ASP A 1 180 ? 12.666 4.008 -1.520 1.00 82.75 180 ASP A CA 1
ATOM 1385 C 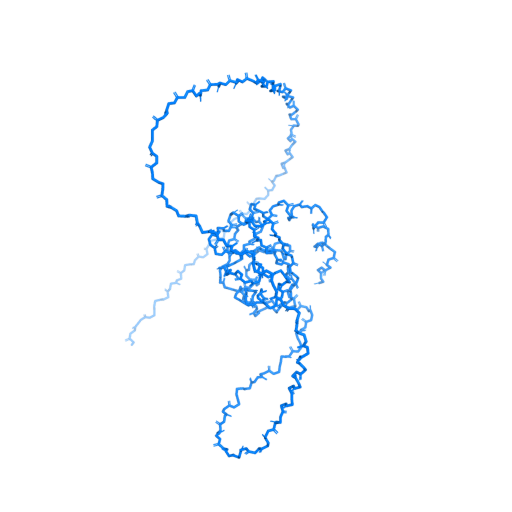C . ASP A 1 180 ? 12.218 2.584 -1.137 1.00 82.75 180 ASP A C 1
ATOM 1387 O O . ASP A 1 180 ? 12.322 2.188 0.022 1.00 82.75 180 ASP A O 1
ATOM 1391 N N . GLY A 1 181 ? 11.630 1.824 -2.062 1.00 89.00 181 GLY A N 1
ATOM 1392 C CA . GLY A 1 181 ? 11.012 0.528 -1.729 1.00 89.00 181 GLY A CA 1
ATOM 1393 C C . GLY A 1 181 ? 9.704 0.635 -0.936 1.00 89.00 181 GLY A C 1
ATOM 1394 O O . GLY A 1 181 ? 9.187 -0.385 -0.493 1.00 89.00 181 GLY A O 1
ATOM 1395 N N . VAL A 1 182 ? 9.170 1.846 -0.725 1.00 93.69 182 VAL A N 1
ATOM 1396 C CA . VAL A 1 182 ? 7.989 2.081 0.120 1.00 93.69 182 VAL A CA 1
ATOM 1397 C C . VAL A 1 182 ? 6.737 2.294 -0.726 1.00 93.69 182 VAL A C 1
ATOM 1399 O O . VAL A 1 182 ? 6.654 3.263 -1.484 1.00 93.69 182 VAL A O 1
ATOM 1402 N N . LEU A 1 183 ? 5.732 1.446 -0.521 1.00 96.38 183 LEU A N 1
ATOM 1403 C CA . LEU A 1 183 ? 4.409 1.543 -1.135 1.00 96.38 183 LEU A CA 1
ATOM 1404 C C . LEU A 1 183 ? 3.309 1.669 -0.081 1.00 96.38 183 LEU A C 1
ATOM 1406 O O . LEU A 1 183 ? 3.486 1.316 1.083 1.00 96.38 183 LEU A O 1
ATOM 1410 N N . VAL A 1 184 ? 2.150 2.172 -0.496 1.00 97.62 184 VAL A N 1
ATOM 1411 C CA . VAL A 1 184 ? 0.954 2.300 0.343 1.00 97.62 184 VAL A CA 1
ATOM 1412 C C . VAL A 1 184 ? -0.173 1.492 -0.287 1.00 97.62 184 VAL A C 1
ATOM 1414 O O . VAL A 1 184 ? -0.468 1.674 -1.466 1.00 97.62 184 VAL A O 1
ATOM 1417 N N . ALA A 1 185 ? -0.820 0.616 0.479 1.00 98.38 185 ALA A N 1
ATOM 1418 C CA . ALA A 1 185 ? -1.984 -0.114 -0.011 1.00 98.38 185 ALA A CA 1
ATOM 1419 C C . ALA A 1 185 ? -3.218 0.802 -0.064 1.00 98.38 185 ALA A C 1
ATOM 1421 O O . ALA A 1 185 ? -3.453 1.607 0.842 1.00 98.38 185 ALA A O 1
ATOM 1422 N N . ILE A 1 186 ? -4.022 0.679 -1.121 1.00 98.31 186 ILE A N 1
ATOM 1423 C CA . ILE A 1 186 ? -5.234 1.478 -1.331 1.00 98.31 186 ILE A CA 1
ATOM 1424 C C . ILE A 1 186 ? -6.451 0.655 -0.887 1.00 98.31 186 ILE A C 1
ATOM 1426 O O . ILE A 1 186 ? -6.898 -0.217 -1.644 1.00 98.31 186 ILE A O 1
ATOM 1430 N N . PRO A 1 187 ? -7.003 0.890 0.318 1.00 98.06 187 PRO A N 1
ATOM 1431 C CA . PRO A 1 187 ? -8.222 0.216 0.743 1.00 98.06 187 PRO A CA 1
ATOM 1432 C C . PRO A 1 187 ? -9.408 0.650 -0.124 1.00 98.06 187 PRO A C 1
ATOM 1434 O O . PRO A 1 187 ? -9.453 1.770 -0.641 1.00 98.06 187 PRO A O 1
ATOM 1437 N N . GLU A 1 188 ? -10.389 -0.236 -0.265 1.00 97.44 188 GLU A N 1
ATOM 1438 C CA . GLU A 1 188 ? -11.630 0.055 -0.977 1.00 97.44 188 GLU A CA 1
ATOM 1439 C C . GLU A 1 188 ? -12.306 1.325 -0.427 1.00 97.44 188 GLU A C 1
ATOM 1441 O O . GLU A 1 188 ? -12.392 1.545 0.782 1.00 97.44 188 GLU A O 1
ATOM 1446 N N . GLY A 1 189 ? -12.760 2.190 -1.337 1.00 97.06 189 GLY A N 1
ATOM 1447 C CA . GLY A 1 189 ? -13.400 3.465 -1.002 1.00 97.06 189 GLY A CA 1
ATOM 1448 C C . GLY A 1 189 ? -12.446 4.649 -0.809 1.00 97.06 189 GLY A C 1
ATOM 1449 O O . GLY A 1 189 ? -12.923 5.778 -0.677 1.00 97.06 189 GLY A O 1
ATOM 1450 N N . LEU A 1 190 ? -11.125 4.441 -0.833 1.00 97.81 190 LEU A N 1
ATOM 1451 C CA . LEU A 1 190 ? -10.138 5.522 -0.833 1.00 97.81 190 LEU A CA 1
ATOM 1452 C C . LEU A 1 190 ? -9.469 5.679 -2.200 1.00 97.81 190 LEU A C 1
ATOM 1454 O O . LEU A 1 190 ? -9.292 4.730 -2.954 1.00 97.81 190 LEU A O 1
ATOM 1458 N N . THR A 1 191 ? -9.064 6.911 -2.502 1.00 98.12 191 THR A N 1
ATOM 1459 C CA . THR A 1 191 ? -8.235 7.221 -3.675 1.00 98.12 191 THR A CA 1
ATOM 1460 C C . THR A 1 191 ? -6.749 7.208 -3.317 1.00 98.12 191 THR A C 1
ATOM 1462 O O . THR A 1 191 ? -6.374 7.558 -2.195 1.00 98.12 191 THR A O 1
ATOM 1465 N N . SER A 1 192 ? -5.878 6.916 -4.288 1.00 97.75 192 SER A N 1
ATOM 1466 C CA . SER A 1 192 ? -4.416 6.950 -4.109 1.00 97.75 192 SER A CA 1
ATOM 1467 C C . SER A 1 192 ? -3.908 8.272 -3.516 1.00 97.75 192 SER A C 1
ATOM 1469 O O . SER A 1 192 ? -3.070 8.286 -2.617 1.00 97.75 192 SER A O 1
ATOM 1471 N N . LYS A 1 193 ? -4.470 9.407 -3.954 1.00 98.06 193 LYS A N 1
ATOM 1472 C CA . LYS A 1 193 ? -4.125 10.742 -3.440 1.00 98.06 193 LYS A CA 1
ATOM 1473 C C . LYS A 1 193 ? -4.471 10.907 -1.962 1.00 98.06 193 LYS A C 1
ATOM 1475 O O . LYS A 1 193 ? -3.697 11.517 -1.226 1.00 98.06 193 LYS A O 1
ATOM 1480 N N . GLN A 1 194 ? -5.617 10.386 -1.523 1.00 97.94 194 GLN A N 1
ATOM 1481 C CA . GLN A 1 194 ? -6.002 10.410 -0.109 1.00 97.94 194 GLN A CA 1
ATOM 1482 C C . GLN A 1 194 ? -5.082 9.507 0.712 1.00 97.94 194 GLN A C 1
ATOM 1484 O O . GLN A 1 194 ? -4.585 9.943 1.747 1.00 97.94 194 GLN A O 1
ATOM 1489 N N . CYS A 1 195 ? -4.785 8.298 0.226 1.00 98.00 195 C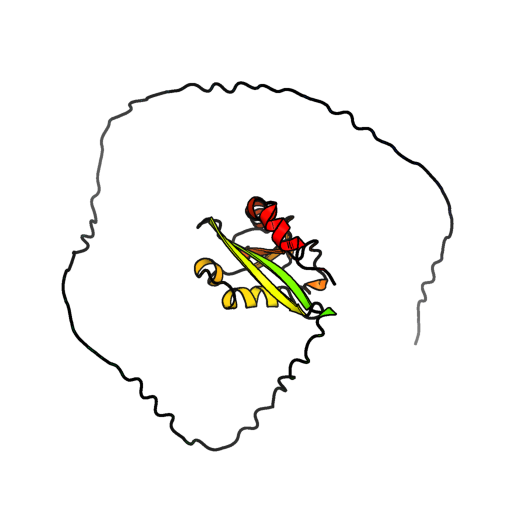YS A N 1
ATOM 1490 C CA . CYS A 1 195 ? -3.838 7.390 0.873 1.00 98.00 195 CYS A CA 1
ATOM 1491 C C . CYS A 1 195 ? -2.461 8.037 1.041 1.00 98.00 195 CYS A C 1
ATOM 1493 O O . CYS A 1 195 ? -1.935 8.064 2.149 1.00 98.00 195 CYS A O 1
ATOM 1495 N N . ALA A 1 196 ? -1.921 8.659 -0.009 1.00 97.12 196 ALA A N 1
ATOM 1496 C CA . ALA A 1 196 ? -0.656 9.386 0.060 1.00 97.12 196 ALA A CA 1
ATOM 1497 C C . ALA A 1 196 ? -0.697 10.542 1.075 1.00 97.12 196 ALA A C 1
ATOM 1499 O O . ALA A 1 196 ? 0.240 10.730 1.849 1.00 97.12 196 ALA A O 1
ATOM 1500 N N . GLN A 1 197 ? -1.793 11.306 1.131 1.00 97.69 197 GLN A N 1
ATOM 1501 C CA . GLN A 1 197 ? -1.961 12.372 2.126 1.00 97.69 197 GLN A CA 1
ATOM 1502 C C . GLN A 1 197 ? -1.982 11.843 3.565 1.00 97.69 197 GLN A C 1
ATOM 1504 O O . GLN A 1 197 ? -1.365 12.454 4.436 1.00 97.69 197 GLN A O 1
ATOM 1509 N N . LEU A 1 198 ? -2.657 10.719 3.807 1.00 97.12 198 LEU A N 1
ATOM 1510 C CA . LEU A 1 198 ? -2.707 10.061 5.115 1.00 97.12 198 LEU A CA 1
ATOM 1511 C C . LEU A 1 198 ? -1.365 9.421 5.491 1.00 97.12 198 LEU A C 1
ATOM 1513 O O . LEU A 1 198 ? -0.985 9.433 6.658 1.00 97.12 198 LEU A O 1
ATOM 1517 N N . ALA A 1 199 ? -0.627 8.920 4.502 1.00 96.88 199 ALA A N 1
ATOM 1518 C CA . ALA A 1 199 ? 0.685 8.313 4.677 1.00 96.88 199 ALA A CA 1
ATOM 1519 C C . ALA A 1 199 ? 1.783 9.341 4.980 1.00 96.88 199 ALA A C 1
ATOM 1521 O O . ALA A 1 199 ? 2.739 9.022 5.685 1.00 96.88 199 ALA A O 1
ATOM 1522 N N . LYS A 1 200 ? 1.665 10.582 4.482 1.00 96.25 200 LYS A N 1
ATOM 1523 C CA . LYS A 1 200 ? 2.671 11.645 4.667 1.00 96.25 200 LYS A CA 1
ATOM 1524 C C . LYS A 1 200 ? 3.196 11.787 6.101 1.00 96.25 200 LYS A C 1
ATOM 1526 O O . LYS A 1 200 ? 4.412 11.735 6.254 1.00 96.25 200 LYS A O 1
ATOM 1531 N N . PRO A 1 201 ? 2.368 11.959 7.147 1.00 96.00 201 PRO A N 1
ATOM 1532 C CA . PRO A 1 201 ? 2.877 12.116 8.511 1.00 96.00 201 PRO A CA 1
ATOM 1533 C C . PRO A 1 201 ? 3.684 10.913 9.020 1.00 96.00 201 PRO A C 1
ATOM 1535 O O . PRO A 1 201 ? 4.553 11.104 9.862 1.00 96.00 201 PRO A O 1
ATOM 1538 N N . ILE A 1 202 ? 3.430 9.706 8.507 1.00 95.50 202 ILE A N 1
ATOM 1539 C CA . ILE A 1 202 ? 4.143 8.480 8.892 1.00 95.50 202 ILE A CA 1
ATOM 1540 C C . ILE A 1 202 ? 5.444 8.367 8.089 1.00 95.50 202 ILE A C 1
ATOM 1542 O O . ILE A 1 202 ? 6.524 8.211 8.649 1.00 95.50 202 ILE A O 1
ATOM 1546 N N . LEU A 1 203 ? 5.354 8.505 6.764 1.00 93.69 203 LEU A N 1
ATOM 1547 C CA . LEU A 1 203 ? 6.476 8.282 5.850 1.00 93.69 203 LEU A CA 1
ATOM 1548 C C . LEU A 1 203 ? 7.471 9.447 5.790 1.00 93.69 203 LEU A C 1
ATOM 1550 O O . LEU A 1 203 ? 8.579 9.273 5.294 1.00 93.69 203 LEU A O 1
ATOM 1554 N N . PHE A 1 204 ? 7.097 10.641 6.254 1.00 92.81 204 PHE A N 1
ATOM 1555 C CA . PHE A 1 204 ? 8.011 11.782 6.380 1.00 92.81 204 PHE A CA 1
ATOM 1556 C C . PHE A 1 204 ? 8.585 11.934 7.793 1.00 92.81 204 PHE A C 1
ATOM 1558 O O . PHE A 1 204 ? 9.352 12.870 8.025 1.00 92.81 204 PHE A O 1
ATOM 1565 N N . ASP A 1 205 ? 8.265 11.030 8.726 1.00 94.31 205 ASP A N 1
ATOM 1566 C CA . ASP A 1 205 ? 8.941 11.005 10.019 1.00 94.31 205 ASP A CA 1
ATOM 1567 C C . ASP A 1 205 ? 10.421 10.621 9.805 1.00 94.31 205 ASP A C 1
ATOM 1569 O O . ASP A 1 205 ? 10.711 9.551 9.255 1.00 94.31 205 ASP A O 1
ATOM 1573 N N . PRO A 1 206 ? 11.387 11.456 10.234 1.00 92.44 206 PRO A N 1
ATOM 1574 C CA . PRO A 1 206 ? 12.809 11.158 10.098 1.00 92.44 206 PRO A CA 1
ATOM 1575 C C . PRO A 1 206 ? 13.229 9.810 10.693 1.00 92.44 206 PRO A C 1
ATOM 1577 O O . PRO A 1 206 ? 14.174 9.200 10.196 1.00 92.44 206 PRO A O 1
ATOM 1580 N N . LYS A 1 207 ? 12.547 9.331 11.740 1.00 91.12 207 LYS A N 1
ATOM 1581 C CA . LYS A 1 207 ? 12.830 8.037 12.373 1.00 91.12 207 LYS A CA 1
ATOM 1582 C C . LYS A 1 207 ? 12.430 6.875 11.472 1.00 91.12 207 LYS A C 1
ATOM 1584 O O . LYS A 1 207 ? 13.197 5.931 11.330 1.00 91.12 207 LYS A O 1
ATOM 1589 N N . VAL A 1 208 ? 11.269 6.981 10.830 1.00 88.94 208 VAL A N 1
ATOM 1590 C CA . VAL A 1 208 ? 10.769 5.985 9.872 1.00 88.94 208 VAL A CA 1
ATOM 1591 C C . VAL A 1 208 ? 11.637 5.991 8.607 1.00 88.94 208 VAL A C 1
ATOM 1593 O O . VAL A 1 208 ? 12.051 4.948 8.111 1.00 88.94 208 VAL A O 1
ATOM 1596 N N . LEU A 1 209 ? 12.052 7.168 8.137 1.00 87.69 209 LEU A N 1
ATOM 1597 C CA . LEU A 1 209 ? 13.011 7.265 7.033 1.00 87.69 209 LEU A CA 1
ATOM 1598 C C . LEU A 1 209 ? 14.379 6.663 7.378 1.00 87.69 209 LEU A C 1
ATOM 1600 O O . LEU A 1 209 ? 15.025 6.072 6.514 1.00 87.69 209 LEU A O 1
ATOM 1604 N N . ALA A 1 210 ? 14.833 6.795 8.626 1.00 87.88 210 ALA A N 1
ATOM 1605 C CA . ALA A 1 210 ? 16.078 6.177 9.067 1.00 87.88 210 ALA A CA 1
ATOM 1606 C C . ALA A 1 210 ? 16.003 4.644 9.023 1.00 87.88 210 ALA A C 1
ATOM 1608 O O . ALA A 1 210 ? 16.999 4.018 8.672 1.00 87.88 210 ALA A O 1
ATOM 1609 N N . THR A 1 211 ? 14.836 4.047 9.297 1.00 85.06 211 THR A N 1
ATOM 1610 C CA . THR A 1 211 ? 14.657 2.588 9.213 1.00 85.06 211 THR A CA 1
ATOM 1611 C C . THR A 1 211 ? 14.710 2.041 7.787 1.00 85.06 211 THR A C 1
ATOM 1613 O O . THR A 1 211 ? 15.081 0.887 7.609 1.00 85.06 211 THR A O 1
ATOM 1616 N N . PHE A 1 212 ? 14.410 2.855 6.770 1.00 80.69 212 PHE A N 1
ATOM 1617 C CA . PHE A 1 212 ? 14.482 2.427 5.365 1.00 80.69 212 PHE A CA 1
ATOM 1618 C C . PHE A 1 212 ? 15.878 2.591 4.758 1.00 80.69 212 PHE A C 1
ATOM 1620 O O . PHE A 1 212 ? 16.274 1.835 3.880 1.00 80.69 212 PHE A O 1
ATOM 1627 N N . LYS A 1 213 ? 16.668 3.555 5.245 1.00 76.06 213 LYS A N 1
ATOM 1628 C CA . LYS A 1 213 ? 18.020 3.823 4.722 1.00 76.06 213 LYS A CA 1
ATOM 1629 C C . LYS A 1 213 ? 19.078 2.830 5.192 1.00 76.06 213 LYS A C 1
ATOM 1631 O O . LYS A 1 213 ? 20.161 2.780 4.617 1.00 76.06 213 LYS A O 1
ATOM 1636 N N . THR A 1 214 ? 18.812 2.084 6.258 1.00 63.50 214 THR A N 1
ATOM 1637 C CA . THR A 1 214 ? 19.781 1.147 6.838 1.00 63.50 214 THR A CA 1
ATOM 1638 C C . THR A 1 214 ? 19.821 -0.203 6.134 1.00 63.50 214 THR A C 1
ATOM 1640 O O . THR A 1 214 ? 20.726 -0.984 6.424 1.00 63.50 214 THR A O 1
ATOM 1643 N N . SER A 1 215 ? 18.911 -0.494 5.198 1.00 55.06 215 SER A N 1
ATOM 1644 C CA . SER A 1 215 ? 19.063 -1.657 4.326 1.00 55.06 215 SER A CA 1
ATOM 1645 C C . SER A 1 215 ? 20.065 -1.322 3.217 1.00 55.06 215 SER A C 1
ATOM 1647 O O . SER A 1 215 ? 19.752 -0.486 2.369 1.00 55.06 215 SER A O 1
ATOM 1649 N N . PRO A 1 216 ? 21.268 -1.927 3.202 1.00 47.94 216 PRO A N 1
ATOM 1650 C CA . PRO A 1 216 ? 22.231 -1.676 2.141 1.00 47.94 216 PRO A CA 1
ATOM 1651 C C . PRO A 1 216 ? 21.633 -2.157 0.818 1.00 47.94 216 PRO A C 1
ATOM 1653 O O . PRO A 1 216 ? 21.371 -3.352 0.664 1.00 47.94 216 PRO A O 1
ATOM 1656 N N . SER A 1 217 ? 21.425 -1.239 -0.127 1.00 47.84 217 SER A N 1
ATOM 1657 C CA . SER A 1 217 ? 21.364 -1.599 -1.539 1.00 47.84 217 SER A CA 1
ATOM 1658 C C . SER A 1 217 ? 22.723 -2.209 -1.886 1.00 47.84 217 SER A C 1
ATOM 1660 O O . SER A 1 217 ? 23.755 -1.543 -1.793 1.00 47.84 217 SER A O 1
ATOM 1662 N N . LYS A 1 218 ? 22.742 -3.519 -2.133 1.00 45.84 218 LYS A N 1
ATOM 1663 C CA . LYS A 1 218 ? 23.922 -4.218 -2.645 1.00 45.84 218 LYS A CA 1
ATOM 1664 C C . LYS A 1 218 ? 23.888 -4.221 -4.159 1.00 45.84 218 LYS A C 1
ATOM 1666 O O . LYS A 1 218 ? 22.777 -4.407 -4.696 1.00 45.84 218 LYS A O 1
#

Organism: NCBI:txid374047

Sequence (218 aa):
MPSLRKKKSKSDDDSVASSSSGMSRSKRMKKSLKGFIKRKSKKKSDVRPSVASVPEGTSLEIDDKEKKDGADDATEYGVEIDKSVKADSPVKEVSTGSPSPVSPADALRLVLLLLDPYSRRFELLQLEFDAKRAHVSDVLDQIPLTATEKDLRDKKYTGLCSRDGVEMKEGLLSECEYEDGVLVAIPEGLTSKQCAQLAKPILFDPKVLATFKTSPSK

Foldseek 3Di:
DDDDDDDDDDDDDDDDDDDDDDPDPDDDDPDDDPDDPPDDDDDDDDDDDDDDDDDDDDDPDDDPDDDDDDDDDDDDPPDDDDDDDDDDDPDPPPPPPDPDPPDPLQKQWAWEWFADPVVRDIDIDIDIDRQVDDKQVNVQVCLLVGDPDPVRNPFDFQFKAELQLRTGRIDGPNVDDHPQNYIYTHTPPDGSNVRSVSCCVVCVPVVNVVVSVPPDPD